Protein AF-A0AAU0N4Z1-F1 (afdb_monomer_lite)

Structure (mmCIF, N/CA/C/O backbone):
data_AF-A0AAU0N4Z1-F1
#
_entry.id   AF-A0AAU0N4Z1-F1
#
loop_
_atom_site.group_PDB
_atom_site.id
_atom_site.type_symbol
_atom_site.label_atom_id
_atom_site.label_alt_id
_atom_site.label_comp_id
_atom_site.label_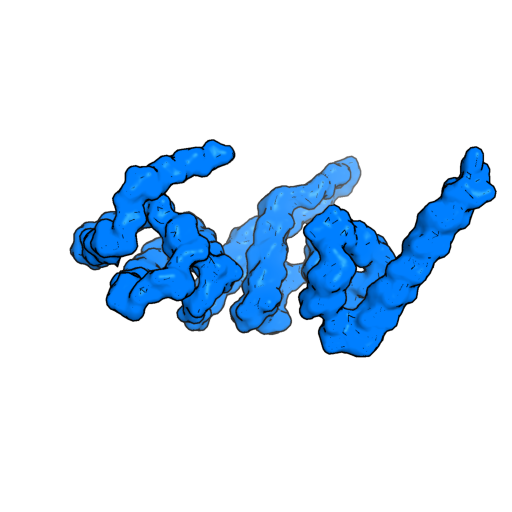asym_id
_atom_site.label_entity_id
_atom_site.label_seq_id
_atom_site.pdbx_PDB_ins_code
_atom_site.Cartn_x
_atom_site.Cartn_y
_atom_site.Cartn_z
_atom_site.occupancy
_atom_site.B_iso_or_equiv
_atom_site.auth_seq_id
_atom_site.auth_comp_id
_atom_site.auth_asym_id
_atom_site.auth_atom_id
_atom_site.pdbx_PDB_model_num
ATOM 1 N N . MET A 1 1 ? 14.366 2.608 18.201 1.00 28.17 1 MET A N 1
ATOM 2 C CA . MET A 1 1 ? 14.218 1.296 18.859 1.00 28.17 1 MET A CA 1
ATOM 3 C C . MET A 1 1 ? 13.232 1.489 19.996 1.00 28.17 1 MET A C 1
ATOM 5 O O . MET A 1 1 ? 13.629 1.946 21.057 1.00 28.17 1 MET A O 1
ATOM 9 N N . ILE A 1 2 ? 11.942 1.288 19.725 1.00 27.45 2 ILE A N 1
ATOM 10 C CA . ILE A 1 2 ? 10.909 1.305 20.763 1.00 27.45 2 ILE A CA 1
ATOM 11 C C . ILE A 1 2 ? 10.880 -0.118 21.312 1.00 27.45 2 ILE A C 1
ATOM 13 O O . ILE A 1 2 ? 10.539 -1.057 20.598 1.00 27.45 2 ILE A O 1
ATOM 17 N N . VAL A 1 3 ? 11.348 -0.286 22.545 1.00 28.75 3 VAL A N 1
ATOM 18 C CA . VAL A 1 3 ? 11.178 -1.531 23.291 1.00 28.75 3 VAL A CA 1
ATOM 19 C C . VAL A 1 3 ? 9.726 -1.535 23.745 1.00 28.75 3 VAL A C 1
ATOM 21 O O . VAL A 1 3 ? 9.369 -0.860 24.705 1.00 28.75 3 VAL A O 1
ATOM 24 N N . LEU A 1 4 ? 8.864 -2.219 22.998 1.00 40.97 4 LEU A N 1
ATOM 25 C CA . LEU A 1 4 ? 7.503 -2.473 23.445 1.00 40.97 4 LEU A CA 1
ATOM 26 C C . LEU A 1 4 ? 7.565 -3.603 24.478 1.00 40.97 4 LEU A C 1
ATOM 28 O O . LEU A 1 4 ? 7.688 -4.776 24.125 1.00 40.97 4 LEU A O 1
ATOM 32 N N . GLU A 1 5 ? 7.519 -3.254 25.763 1.00 39.38 5 GLU A N 1
ATOM 33 C CA . GLU A 1 5 ? 7.342 -4.223 26.847 1.00 39.38 5 GLU A CA 1
ATOM 34 C C . GLU A 1 5 ? 5.903 -4.771 26.823 1.00 39.38 5 GLU A C 1
ATOM 36 O O . GLU A 1 5 ? 5.052 -4.414 27.631 1.00 39.38 5 GLU A O 1
ATOM 41 N N . PHE A 1 6 ? 5.610 -5.680 25.890 1.00 50.31 6 PHE A N 1
ATOM 42 C CA . PHE A 1 6 ? 4.337 -6.413 25.830 1.00 50.31 6 PHE A CA 1
ATOM 43 C C . PHE A 1 6 ? 4.283 -7.613 26.783 1.00 50.31 6 PHE A C 1
ATOM 45 O O . PHE A 1 6 ? 3.589 -8.601 26.530 1.00 50.31 6 PHE A O 1
ATOM 52 N N . ASN A 1 7 ? 4.993 -7.543 27.906 1.00 42.34 7 ASN A N 1
ATOM 53 C CA . ASN A 1 7 ? 4.971 -8.586 28.920 1.00 42.34 7 ASN A CA 1
ATOM 54 C C . ASN A 1 7 ? 3.614 -8.536 29.651 1.00 42.34 7 ASN A C 1
ATOM 56 O O . ASN A 1 7 ? 3.490 -7.868 30.672 1.00 42.34 7 ASN A O 1
ATOM 60 N N . ASN A 1 8 ? 2.605 -9.242 29.108 1.00 50.72 8 ASN A N 1
ATOM 61 C CA . ASN A 1 8 ? 1.241 -9.511 29.631 1.00 50.72 8 ASN A CA 1
ATOM 62 C C . ASN A 1 8 ? 0.042 -8.852 28.919 1.00 50.72 8 ASN A C 1
ATOM 64 O O . ASN A 1 8 ? -1.048 -8.762 29.507 1.00 50.72 8 ASN A O 1
ATOM 68 N N . LEU A 1 9 ? 0.170 -8.435 27.658 1.00 57.75 9 LEU A N 1
ATOM 69 C CA . LEU A 1 9 ? -0.974 -7.896 26.920 1.00 57.75 9 LEU A CA 1
ATOM 70 C C . LEU A 1 9 ? -1.873 -9.037 26.393 1.00 57.75 9 LEU A C 1
ATOM 72 O O . LEU A 1 9 ? -1.632 -9.621 25.341 1.00 57.75 9 LEU A O 1
ATOM 76 N N . LYS A 1 10 ? -2.904 -9.407 27.165 1.00 67.94 10 LYS A N 1
ATOM 77 C CA . LYS A 1 10 ? -3.917 -10.393 26.742 1.00 67.94 10 LYS A CA 1
ATOM 78 C C . LYS A 1 10 ? -4.850 -9.775 25.695 1.00 67.94 10 LYS A C 1
ATOM 80 O O . LYS A 1 10 ? -5.279 -8.637 25.869 1.00 67.94 10 LYS A O 1
ATOM 85 N N . ILE A 1 11 ? -5.231 -10.541 24.670 1.00 67.25 11 ILE A N 1
ATOM 86 C CA . ILE A 1 11 ? -6.175 -10.109 23.616 1.00 67.25 11 ILE A CA 1
ATOM 87 C C . ILE A 1 11 ? -7.486 -9.569 24.215 1.00 67.25 11 ILE A C 1
ATOM 89 O O . ILE A 1 11 ? -8.009 -8.563 23.744 1.00 67.25 11 ILE A O 1
ATOM 93 N N . ASP A 1 12 ? -7.969 -10.164 25.308 1.00 70.12 12 ASP A N 1
ATOM 94 C CA . ASP A 1 12 ? -9.179 -9.695 25.995 1.00 70.12 12 ASP A CA 1
ATOM 95 C C . ASP A 1 12 ? -9.019 -8.291 26.598 1.00 70.12 12 ASP A C 1
ATOM 97 O O . ASP A 1 12 ? -9.977 -7.522 26.632 1.00 70.12 12 ASP A O 1
ATOM 101 N N . LYS A 1 13 ? -7.805 -7.921 27.033 1.00 81.06 13 LYS A N 1
ATOM 102 C CA . LYS A 1 13 ? -7.520 -6.559 27.504 1.00 81.06 13 LYS A CA 1
ATOM 103 C C . LYS A 1 13 ? -7.547 -5.563 26.344 1.00 81.06 13 LYS A C 1
ATOM 105 O O . LYS A 1 13 ? -8.178 -4.526 26.481 1.00 81.06 13 LYS A O 1
ATOM 110 N N . LEU A 1 14 ? -6.949 -5.898 25.194 1.00 83.94 14 LEU A N 1
ATOM 111 C CA . LEU A 1 14 ? -7.021 -5.068 23.975 1.00 83.94 14 LEU A CA 1
ATOM 112 C C . LEU A 1 14 ? -8.462 -4.818 23.542 1.00 83.94 14 LEU A C 1
ATOM 114 O O . LEU A 1 14 ? -8.828 -3.694 23.221 1.00 83.94 14 LEU A O 1
ATOM 118 N N . TYR A 1 15 ? -9.281 -5.869 23.559 1.00 85.69 15 TYR A N 1
ATOM 119 C CA . TYR A 1 15 ? -10.691 -5.760 23.219 1.00 85.69 15 TYR A CA 1
ATOM 120 C C . TYR A 1 15 ? -11.419 -4.744 24.115 1.00 85.69 15 TYR A C 1
ATOM 122 O O . TYR A 1 15 ? -12.158 -3.901 23.608 1.00 85.69 15 TYR A O 1
ATOM 130 N N . MET A 1 16 ? -11.185 -4.791 25.431 1.00 85.75 16 MET A N 1
ATOM 131 C CA . MET A 1 16 ? -11.787 -3.846 26.378 1.00 85.75 16 MET A CA 1
ATOM 132 C C . MET A 1 16 ? -11.279 -2.413 26.188 1.00 85.75 16 MET A C 1
ATOM 134 O O . MET A 1 16 ? -12.088 -1.489 26.223 1.00 85.75 16 MET A O 1
ATOM 138 N N . GLU A 1 17 ? -9.984 -2.223 25.920 1.00 89.00 17 GLU A N 1
ATOM 139 C CA . GLU A 1 17 ? -9.428 -0.900 25.599 1.00 89.00 17 GLU A CA 1
ATOM 140 C C . GLU A 1 17 ? -10.075 -0.318 24.334 1.00 89.00 17 GLU A C 1
ATOM 142 O O . GLU A 1 17 ? -10.516 0.828 24.330 1.00 89.00 17 GLU A O 1
ATOM 147 N N . PHE A 1 18 ? -10.237 -1.119 23.276 1.00 90.56 18 PHE A N 1
ATOM 148 C CA . PHE A 1 18 ? -10.894 -0.660 22.048 1.00 90.56 18 PHE A CA 1
ATOM 149 C C . PHE A 1 18 ? -12.364 -0.294 22.264 1.00 90.56 18 PHE A C 1
ATOM 151 O O . PHE A 1 18 ? -12.845 0.660 21.652 1.00 90.56 18 PHE A O 1
ATOM 158 N N . ILE A 1 19 ? -13.080 -1.005 23.144 1.00 88.44 19 ILE A N 1
ATOM 159 C CA . ILE A 1 19 ? -14.430 -0.590 23.550 1.00 88.44 19 ILE A CA 1
ATOM 160 C C . ILE A 1 19 ? -14.381 0.771 24.245 1.00 88.44 19 ILE A C 1
ATOM 162 O O . ILE A 1 19 ? -15.197 1.625 23.901 1.00 88.44 19 ILE A O 1
ATOM 166 N N . ARG A 1 20 ? -13.447 0.977 25.187 1.00 89.19 20 ARG A N 1
ATOM 167 C CA . ARG A 1 20 ? -13.314 2.247 25.919 1.00 89.19 20 ARG A CA 1
ATOM 168 C C . ARG A 1 20 ? -13.110 3.412 24.955 1.00 89.19 20 ARG A C 1
ATOM 170 O O . ARG A 1 20 ? -13.931 4.323 24.941 1.00 89.19 20 ARG A O 1
ATOM 177 N N . PHE A 1 21 ? -12.118 3.320 24.065 1.00 88.00 21 PHE A N 1
ATOM 178 C CA . PHE A 1 21 ? -11.854 4.362 23.061 1.00 88.00 21 PHE A CA 1
ATOM 179 C C . PHE A 1 21 ? -13.073 4.649 22.182 1.00 88.00 21 PHE A C 1
ATOM 181 O O . PHE A 1 21 ? -13.333 5.788 21.794 1.00 88.00 21 PHE A O 1
ATOM 188 N N . ASN A 1 22 ? -13.846 3.612 21.858 1.00 84.25 22 ASN A N 1
ATOM 189 C CA . ASN A 1 22 ? -15.029 3.770 21.031 1.00 84.25 22 ASN A CA 1
ATOM 190 C C . ASN A 1 22 ? -16.195 4.422 21.792 1.00 84.25 22 ASN A C 1
ATOM 192 O O . ASN A 1 22 ? -17.002 5.103 21.164 1.00 84.25 22 ASN A O 1
ATOM 196 N N . ALA A 1 23 ? -16.292 4.240 23.109 1.00 82.88 23 ALA A N 1
ATOM 197 C CA . ALA A 1 23 ? -17.354 4.805 23.939 1.00 82.88 23 ALA A CA 1
ATOM 198 C C . ALA A 1 23 ? -17.069 6.249 24.381 1.00 82.88 23 ALA A C 1
ATOM 200 O O . ALA A 1 23 ? -17.979 7.072 24.360 1.00 82.88 23 ALA A O 1
ATOM 201 N N . GLU A 1 24 ? -15.826 6.552 24.756 1.00 78.06 24 GLU A N 1
ATOM 202 C CA . GLU A 1 24 ? -15.448 7.818 25.407 1.00 78.06 24 GLU A CA 1
ATOM 203 C C . GLU A 1 24 ? -14.944 8.889 24.422 1.00 78.06 24 GLU A C 1
ATOM 205 O O . GLU A 1 24 ? -14.661 10.010 24.820 1.00 78.06 24 GLU A O 1
ATOM 210 N N . GLU A 1 25 ? -14.853 8.564 23.126 1.00 70.56 25 GLU A N 1
ATOM 211 C CA . GLU A 1 25 ? -14.303 9.442 22.072 1.00 70.56 25 GLU A CA 1
ATOM 212 C C . GLU A 1 25 ? -12.829 9.850 22.284 1.00 70.56 25 GLU A C 1
ATOM 214 O O . GLU A 1 25 ? -12.315 10.740 21.607 1.00 70.56 25 GLU A O 1
ATOM 219 N N . GLU A 1 26 ? -12.105 9.127 23.142 1.00 77.44 26 GLU A N 1
ATOM 220 C CA . GLU A 1 26 ? -10.677 9.308 23.440 1.00 77.44 26 GLU A CA 1
ATOM 221 C C . GLU A 1 26 ? -9.767 8.755 22.323 1.00 77.44 26 GLU A C 1
ATOM 223 O O . GLU A 1 26 ? -8.968 7.834 22.507 1.00 77.44 26 GLU A O 1
ATOM 228 N N . LEU A 1 27 ? -9.888 9.300 21.111 1.00 82.12 27 LEU A N 1
ATOM 229 C CA . LEU A 1 27 ? -9.103 8.850 19.953 1.00 82.12 27 LEU A CA 1
ATOM 230 C C . LEU A 1 27 ? -7.602 9.171 20.056 1.00 82.12 27 LEU A C 1
ATOM 232 O O . LEU A 1 27 ? -6.800 8.576 19.333 1.00 82.12 27 LEU A O 1
ATOM 236 N N . ASP A 1 28 ? -7.206 10.109 20.916 1.00 83.19 28 ASP A N 1
ATOM 237 C CA . ASP A 1 28 ? -5.794 10.448 21.120 1.00 83.19 28 ASP A CA 1
ATOM 238 C C . ASP A 1 28 ? -5.045 9.314 21.826 1.00 83.19 28 ASP A C 1
ATOM 240 O O . ASP A 1 28 ? -3.965 8.916 21.373 1.00 83.19 28 ASP A O 1
ATOM 244 N N . ASP A 1 29 ? -5.671 8.693 22.824 1.00 84.25 29 ASP A N 1
ATOM 245 C CA . ASP A 1 29 ? -5.105 7.580 23.590 1.00 84.25 29 ASP A CA 1
ATOM 246 C C . ASP A 1 29 ? -4.984 6.290 22.771 1.00 84.25 29 ASP A C 1
ATOM 248 O O . ASP A 1 29 ? -4.131 5.441 23.055 1.00 84.25 29 ASP A O 1
ATOM 252 N N . PHE A 1 30 ? -5.769 6.158 21.697 1.00 86.69 30 PHE A N 1
ATOM 253 C CA . PHE A 1 30 ? -5.641 5.061 20.736 1.00 86.69 30 PHE A CA 1
ATOM 254 C C . PHE A 1 30 ? -4.302 5.093 19.976 1.00 86.69 30 PHE A C 1
ATOM 256 O O . PHE A 1 30 ? -3.855 4.061 19.469 1.00 86.69 30 PHE A O 1
ATOM 263 N N . THR A 1 31 ? -3.619 6.243 19.910 1.00 82.81 31 THR A N 1
ATOM 264 C CA . THR A 1 31 ? -2.378 6.413 19.131 1.00 82.81 31 THR A CA 1
ATOM 265 C C . THR A 1 31 ? -1.309 5.379 19.487 1.00 82.81 31 THR A C 1
ATOM 267 O O . THR A 1 31 ? -0.657 4.846 18.589 1.00 82.81 31 THR A O 1
ATOM 270 N N . GLN A 1 32 ? -1.179 5.018 20.767 1.00 85.31 32 GLN A N 1
ATOM 271 C CA . GLN A 1 32 ? -0.206 4.018 21.234 1.00 85.31 32 GLN A CA 1
ATOM 272 C C . GLN A 1 32 ? -0.510 2.582 20.762 1.00 85.31 32 GLN A C 1
ATOM 274 O O . GLN A 1 32 ? 0.367 1.722 20.786 1.00 85.31 32 GLN A O 1
ATOM 279 N N . TYR A 1 33 ? -1.737 2.313 20.304 1.00 89.38 33 TYR A N 1
ATOM 280 C CA . TYR A 1 33 ? -2.174 0.998 19.830 1.00 89.38 33 TYR A CA 1
ATOM 281 C C . TYR A 1 33 ? -2.127 0.859 18.306 1.00 89.38 33 TYR A C 1
ATOM 283 O O . TYR A 1 33 ? -2.282 -0.254 17.803 1.00 89.38 33 TYR A O 1
ATOM 291 N N . LYS A 1 34 ? -1.884 1.949 17.562 1.00 89.81 34 LYS A N 1
ATOM 292 C CA . LYS A 1 34 ? -1.906 1.965 16.089 1.00 89.81 34 LYS A CA 1
ATOM 293 C C . LYS A 1 34 ? -1.022 0.871 15.476 1.00 89.81 34 LYS A C 1
ATOM 295 O O . LYS A 1 34 ? -1.494 0.136 14.611 1.00 89.81 34 LYS A O 1
ATOM 300 N N . GLU A 1 35 ? 0.213 0.713 15.959 1.00 90.19 35 GLU A N 1
ATOM 301 C CA . GLU A 1 35 ? 1.144 -0.315 15.460 1.00 90.19 35 GLU A CA 1
ATOM 302 C C . GLU A 1 35 ? 0.662 -1.738 15.722 1.00 90.19 35 GLU A C 1
ATOM 304 O O . GLU A 1 35 ? 0.666 -2.577 14.823 1.00 90.19 35 GLU A O 1
ATOM 309 N N . ILE A 1 36 ? 0.174 -1.998 16.936 1.00 90.81 36 ILE A N 1
ATOM 310 C CA . ILE A 1 36 ? -0.385 -3.303 17.300 1.00 90.81 36 ILE A CA 1
ATOM 311 C C . ILE A 1 36 ? -1.555 -3.631 16.377 1.00 90.81 36 ILE A C 1
ATOM 313 O O . ILE A 1 36 ? -1.680 -4.759 15.904 1.00 90.81 36 ILE A O 1
ATOM 317 N N . VAL A 1 37 ? -2.402 -2.638 16.108 1.00 92.62 37 VAL A N 1
ATOM 318 C CA . VAL A 1 37 ? -3.590 -2.834 15.290 1.00 92.62 37 VAL A CA 1
ATOM 319 C C . VAL A 1 37 ? -3.218 -3.272 13.885 1.00 92.62 37 VAL A C 1
ATOM 321 O O . VAL A 1 37 ? -3.725 -4.303 13.460 1.00 92.62 37 VAL A O 1
ATOM 324 N N . TYR A 1 38 ? -2.333 -2.567 13.174 1.00 92.12 38 TYR A N 1
ATOM 325 C CA . TYR A 1 38 ? -2.028 -2.955 11.793 1.00 92.12 38 TYR A CA 1
ATOM 326 C C . TYR A 1 38 ? -1.099 -4.175 11.683 1.00 92.12 38 TYR A C 1
ATOM 328 O O . TYR A 1 38 ? -1.204 -4.906 10.702 1.00 92.12 38 TYR A O 1
ATOM 336 N N . LEU A 1 39 ? -0.226 -4.439 12.666 1.00 90.44 39 LEU A N 1
ATOM 337 C CA . LEU A 1 39 ? 0.673 -5.605 12.639 1.00 90.44 39 LEU A CA 1
ATOM 338 C C . LEU A 1 39 ? -0.029 -6.917 13.012 1.00 90.44 39 LEU A C 1
ATOM 340 O O . LEU A 1 39 ? 0.358 -7.975 12.519 1.00 90.44 39 LEU A O 1
ATOM 344 N N . PHE A 1 40 ? -1.050 -6.861 13.873 1.00 91.12 40 PHE A N 1
ATOM 345 C CA . PHE A 1 40 ? -1.733 -8.047 14.404 1.00 91.12 40 PHE A CA 1
ATOM 346 C C . PHE A 1 40 ? -3.208 -8.145 14.001 1.00 91.12 40 PHE A C 1
ATOM 348 O O . PHE A 1 40 ? -3.906 -9.032 14.492 1.00 91.12 40 PHE A O 1
ATOM 355 N N . TYR A 1 41 ? -3.689 -7.287 13.093 1.00 92.19 41 TYR A N 1
ATOM 356 C CA . TYR A 1 41 ? -5.098 -7.244 12.684 1.00 92.19 41 TYR A CA 1
ATOM 357 C C . TYR A 1 41 ? -5.663 -8.624 12.311 1.00 92.19 41 TYR A C 1
ATOM 359 O O . TYR A 1 41 ? -6.751 -8.997 12.754 1.00 92.19 41 TYR A O 1
ATOM 367 N N . SER A 1 42 ? -4.897 -9.409 11.548 1.00 90.69 42 SER A N 1
ATOM 368 C CA . SER A 1 42 ? -5.293 -10.740 11.076 1.00 90.69 42 SER A CA 1
ATOM 369 C C . SER A 1 42 ? -5.516 -11.745 12.211 1.00 90.69 42 SER A C 1
ATOM 371 O O . SER A 1 42 ? -6.295 -12.683 12.053 1.00 90.69 42 SER A O 1
ATOM 373 N N . MET A 1 43 ? -4.884 -11.531 13.371 1.00 90.50 43 MET A N 1
ATOM 374 C CA . MET A 1 43 ? -4.999 -12.383 14.558 1.00 90.50 43 MET A CA 1
ATOM 375 C C . MET A 1 43 ? -6.185 -12.013 15.456 1.00 90.50 43 MET A C 1
ATOM 377 O O . MET A 1 43 ? -6.513 -12.756 16.383 1.00 90.50 43 MET A O 1
ATOM 381 N N . PHE A 1 44 ? -6.832 -10.870 15.225 1.00 90.31 44 PHE A N 1
ATOM 382 C CA . PHE A 1 44 ? -7.993 -10.474 16.010 1.00 90.31 44 PHE A CA 1
ATOM 383 C C . PHE A 1 44 ? -9.228 -11.297 15.643 1.00 90.31 44 PHE A C 1
ATOM 385 O O . PHE A 1 44 ? -9.490 -11.589 14.478 1.00 90.31 44 PHE A O 1
ATOM 392 N N . ASN A 1 45 ? -10.025 -11.636 16.657 1.00 90.75 45 ASN A N 1
ATOM 393 C CA . ASN A 1 45 ? -11.327 -12.255 16.442 1.00 90.75 45 ASN A CA 1
ATOM 394 C C . ASN A 1 45 ? -12.335 -11.243 15.857 1.00 90.75 45 ASN A C 1
ATOM 396 O O . ASN A 1 45 ? -12.142 -10.027 15.931 1.00 90.75 45 ASN A O 1
ATOM 400 N N . GLU A 1 46 ? -13.445 -11.752 15.322 1.00 91.75 46 GLU A N 1
ATOM 401 C CA . GLU A 1 46 ? -14.481 -10.939 14.665 1.00 91.75 46 GLU A CA 1
ATOM 402 C C . GLU A 1 46 ? -15.072 -9.849 15.565 1.00 91.75 46 GLU A C 1
ATOM 404 O O . GLU A 1 46 ? -15.383 -8.751 15.106 1.00 91.75 46 GLU A O 1
ATOM 409 N N . LYS A 1 47 ? -15.175 -10.112 16.871 1.00 91.62 47 LYS A N 1
ATOM 410 C CA . LYS A 1 47 ? -15.688 -9.136 17.836 1.00 91.62 47 LYS A CA 1
ATOM 411 C C . LYS A 1 47 ? -14.752 -7.929 17.939 1.00 91.62 47 LYS A C 1
ATOM 413 O O . LYS A 1 47 ? -15.200 -6.789 17.837 1.00 91.62 47 LYS A O 1
ATOM 418 N N . THR A 1 48 ? -13.451 -8.178 18.084 1.00 91.88 48 THR A N 1
ATOM 419 C CA . THR A 1 48 ? -12.413 -7.141 18.119 1.00 91.88 48 THR A CA 1
ATOM 420 C C . THR A 1 48 ? -12.325 -6.401 16.787 1.00 91.88 48 THR A C 1
ATOM 422 O O . THR A 1 48 ? -12.292 -5.171 16.783 1.00 91.88 48 THR A O 1
ATOM 425 N N . LYS A 1 49 ? -12.367 -7.115 15.654 1.00 93.94 49 LYS A N 1
ATOM 426 C CA . LYS A 1 49 ? -12.399 -6.499 14.317 1.00 93.94 49 LYS A CA 1
ATOM 427 C C . LYS A 1 49 ? -13.622 -5.595 14.127 1.00 93.94 49 LYS A C 1
ATOM 429 O O . LYS A 1 49 ? -13.491 -4.513 13.556 1.00 93.94 49 LYS A O 1
ATOM 434 N N . GLY A 1 50 ? -14.783 -5.990 14.653 1.00 93.50 50 GLY A N 1
ATOM 435 C CA . GLY A 1 50 ? -16.009 -5.190 14.630 1.00 93.50 50 GLY A CA 1
ATOM 436 C C . GLY A 1 50 ? -15.873 -3.859 15.371 1.00 93.50 50 GLY A C 1
ATOM 437 O O . GLY A 1 50 ? -16.232 -2.817 14.824 1.00 93.50 50 GLY A O 1
ATOM 438 N N . VAL A 1 51 ? -15.295 -3.870 16.577 1.00 93.00 51 VAL A N 1
ATOM 439 C CA . VAL A 1 51 ? -15.020 -2.636 17.340 1.00 93.00 51 VAL A CA 1
ATOM 440 C C . VAL A 1 51 ? -13.976 -1.774 16.628 1.00 93.00 51 VAL A C 1
ATOM 442 O O . VAL A 1 51 ? -14.172 -0.570 16.475 1.00 93.00 51 VAL A O 1
ATOM 445 N N . LEU A 1 52 ? -12.908 -2.382 16.107 1.00 93.38 52 LEU A N 1
ATOM 446 C CA . LEU A 1 52 ? -11.890 -1.666 15.336 1.00 93.38 52 LEU A CA 1
ATOM 447 C C . LEU A 1 52 ? -12.465 -0.990 14.090 1.00 93.38 52 LEU A C 1
ATOM 449 O O . LEU A 1 52 ? -12.065 0.123 13.774 1.00 93.38 52 LEU A O 1
ATOM 453 N N . LYS A 1 53 ? -13.432 -1.606 13.400 1.00 93.94 53 LYS A N 1
ATOM 454 C CA . LYS A 1 53 ? -14.100 -0.976 12.251 1.00 93.94 53 LYS A CA 1
ATOM 455 C C . LYS A 1 53 ? -14.843 0.306 12.649 1.00 93.94 53 LYS A C 1
ATOM 457 O O . LYS A 1 53 ? -14.827 1.280 11.894 1.00 93.94 53 LYS A O 1
ATOM 462 N N . GLN A 1 54 ? -15.457 0.329 13.832 1.00 92.88 54 GLN A N 1
ATOM 463 C CA . GLN A 1 54 ? -16.107 1.530 14.369 1.00 92.88 54 GLN A CA 1
ATOM 464 C C . GLN A 1 54 ? -15.071 2.609 14.711 1.00 92.88 54 GLN A C 1
ATOM 466 O O . GLN A 1 54 ? -15.228 3.753 14.289 1.00 92.88 54 GLN A O 1
ATOM 471 N N . LEU A 1 55 ? -13.965 2.233 15.363 1.00 92.50 55 LEU A N 1
ATOM 472 C CA . LEU A 1 55 ? -12.854 3.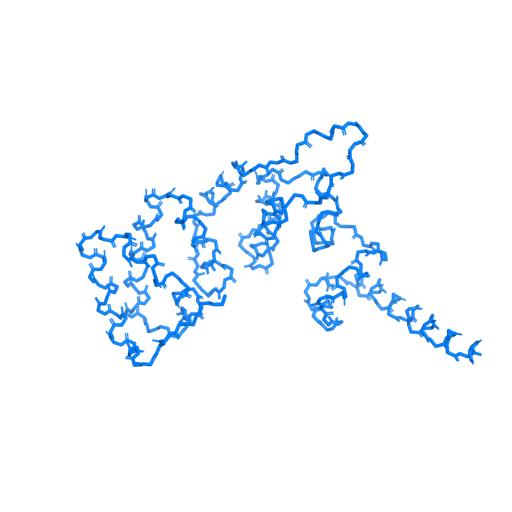149 15.645 1.00 92.50 55 LEU A CA 1
ATOM 473 C C . LEU A 1 55 ? -12.244 3.739 14.371 1.00 92.50 55 LEU A C 1
ATOM 475 O O . LEU A 1 55 ? -12.069 4.949 14.286 1.00 92.50 55 LEU A O 1
ATOM 479 N N . VAL A 1 56 ? -11.982 2.911 13.357 1.00 93.25 56 VAL A N 1
ATOM 480 C CA . VAL A 1 56 ? -11.479 3.360 12.049 1.00 93.25 56 VAL A CA 1
ATOM 481 C C . VAL A 1 56 ? -12.426 4.380 11.417 1.00 93.25 56 VAL A C 1
ATOM 483 O O . VAL A 1 56 ? -11.959 5.378 10.881 1.00 93.25 56 VAL A O 1
ATOM 486 N N . THR A 1 57 ? -13.742 4.188 11.544 1.00 92.50 57 THR A N 1
ATOM 487 C CA . THR A 1 57 ? -14.737 5.153 11.042 1.00 92.50 57 THR A CA 1
ATOM 488 C C . THR A 1 57 ? -14.616 6.507 11.749 1.00 92.50 57 THR A C 1
ATOM 490 O O . THR A 1 57 ? -14.678 7.546 11.097 1.00 92.50 57 THR A O 1
ATOM 493 N N . LYS A 1 58 ? -14.401 6.519 13.070 1.00 91.94 58 LYS A N 1
ATOM 494 C CA . LYS A 1 58 ? -14.193 7.762 13.834 1.00 91.94 58 LYS A CA 1
ATOM 495 C C . LYS A 1 58 ? -12.865 8.445 13.482 1.00 91.94 58 LYS A C 1
ATOM 497 O O . LYS A 1 58 ? -12.818 9.657 13.299 1.00 91.94 58 LYS A O 1
ATOM 502 N N . ILE A 1 59 ? -11.795 7.661 13.344 1.00 92.06 59 ILE A N 1
ATOM 503 C CA . ILE A 1 59 ? -10.460 8.123 12.929 1.00 92.06 59 ILE A CA 1
ATOM 504 C C . ILE A 1 59 ? -10.518 8.775 11.546 1.00 92.06 59 ILE A C 1
ATOM 506 O O . ILE A 1 59 ? -9.954 9.845 11.336 1.00 92.06 59 ILE A O 1
ATOM 510 N N . GLU A 1 60 ? -11.238 8.154 10.616 1.00 91.38 60 GLU A N 1
ATOM 511 C CA . GLU A 1 60 ? -11.466 8.690 9.279 1.00 9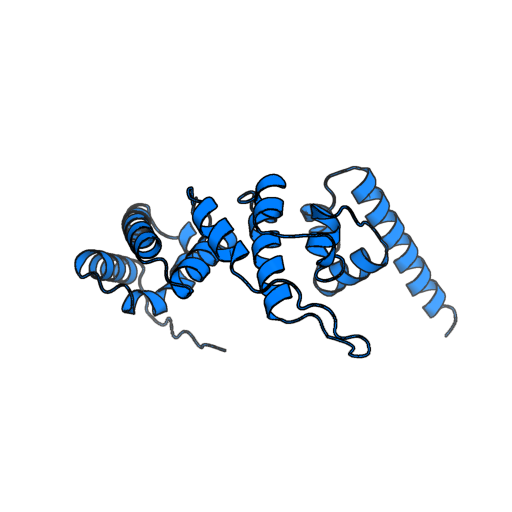1.38 60 GLU A CA 1
ATOM 512 C C . GLU A 1 60 ? -12.177 10.051 9.324 1.00 91.38 60 GLU A C 1
ATOM 514 O O . GLU A 1 60 ? -11.738 10.990 8.666 1.00 91.38 60 GLU A O 1
ATOM 519 N N . GLN A 1 61 ? -13.238 10.178 10.130 1.00 91.19 61 GLN A N 1
ATOM 520 C CA . GLN A 1 61 ? -13.977 11.435 10.296 1.00 91.19 61 GLN A CA 1
ATOM 521 C C . GLN A 1 61 ? -13.115 12.549 10.899 1.00 91.19 61 GLN A C 1
ATOM 523 O O . GLN A 1 61 ? -13.270 13.710 10.524 1.00 91.19 61 GLN A O 1
ATOM 528 N N . ARG A 1 62 ? -12.208 12.202 11.820 1.00 91.50 62 ARG A N 1
ATOM 529 C CA . ARG A 1 62 ? -11.263 13.152 12.417 1.00 91.50 62 ARG A CA 1
ATOM 530 C C . ARG A 1 62 ? -10.217 13.629 11.406 1.00 91.50 62 ARG A C 1
ATOM 532 O O . ARG A 1 62 ? -9.879 14.810 11.398 1.00 91.50 62 ARG A O 1
ATOM 539 N N . GLY A 1 63 ? -9.717 12.728 10.560 1.00 89.81 63 GLY A N 1
ATOM 540 C CA . GLY A 1 63 ? -8.957 13.072 9.356 1.00 89.81 63 GLY A CA 1
ATOM 541 C C . GLY A 1 63 ? -7.643 13.828 9.586 1.00 89.81 63 GLY A C 1
ATOM 542 O O . GLY A 1 63 ? -7.201 14.556 8.697 1.00 89.81 63 GLY A O 1
ATOM 543 N N . THR A 1 64 ? -7.004 13.695 10.754 1.00 91.62 64 THR A N 1
ATOM 544 C CA . THR A 1 64 ? -5.693 14.328 10.990 1.00 91.62 64 THR A CA 1
ATOM 545 C C . THR A 1 64 ? -4.598 13.663 10.149 1.00 91.62 64 THR A C 1
ATOM 547 O O . THR A 1 64 ? -4.748 12.533 9.687 1.00 91.62 64 THR A O 1
ATOM 550 N N . GLU A 1 65 ? -3.442 14.316 9.998 1.00 89.75 65 GLU A N 1
ATOM 551 C CA . GLU A 1 65 ? -2.284 13.715 9.315 1.00 89.75 65 GLU A CA 1
ATOM 552 C C . GLU A 1 65 ? -1.896 12.355 9.932 1.00 89.75 65 GLU A C 1
ATOM 554 O O . GLU A 1 65 ? -1.725 11.372 9.218 1.00 89.75 65 GLU A O 1
ATOM 559 N N . SER A 1 66 ? -1.858 12.268 11.267 1.00 89.62 66 SER A N 1
ATOM 560 C CA . SER A 1 66 ? -1.576 11.025 12.006 1.00 89.62 66 SER A CA 1
ATOM 561 C C . SER A 1 66 ? -2.628 9.934 11.773 1.00 89.62 66 SER A C 1
ATOM 563 O O . SER A 1 66 ? -2.322 8.738 11.822 1.00 89.62 66 SER A O 1
ATOM 565 N N . ASP A 1 67 ? -3.883 10.315 11.547 1.00 92.88 67 ASP A N 1
ATOM 566 C CA . ASP A 1 67 ? -4.962 9.375 11.242 1.00 92.88 67 ASP A CA 1
ATOM 567 C C . ASP A 1 67 ? -4.807 8.803 9.839 1.00 92.88 67 ASP A C 1
ATOM 569 O O . ASP A 1 67 ? -4.867 7.590 9.659 1.00 92.88 67 ASP A O 1
ATOM 573 N N . LEU A 1 68 ? -4.516 9.655 8.860 1.00 93.81 68 LEU A N 1
ATOM 574 C CA . LEU A 1 68 ? -4.330 9.250 7.469 1.00 93.81 68 LEU A CA 1
ATOM 575 C C . LEU A 1 68 ? -3.086 8.362 7.300 1.00 93.81 68 LEU A C 1
ATOM 577 O O . LEU A 1 68 ? -3.156 7.349 6.604 1.00 93.81 68 LEU A O 1
ATOM 581 N N . GLU A 1 69 ? -1.986 8.660 8.001 1.00 92.25 69 GLU A N 1
ATOM 582 C CA . GLU A 1 69 ? -0.805 7.779 8.055 1.00 92.25 69 GLU A CA 1
ATOM 583 C C . GLU A 1 69 ? -1.123 6.406 8.667 1.00 92.25 69 GLU A C 1
ATOM 585 O O . GLU A 1 69 ? -0.652 5.366 8.193 1.00 92.25 69 GLU A O 1
ATOM 590 N N . PHE A 1 70 ? -1.964 6.373 9.704 1.00 94.56 70 PHE A N 1
ATOM 591 C CA . PHE A 1 70 ? -2.425 5.116 10.284 1.00 94.56 70 PHE A CA 1
ATOM 592 C C . PHE A 1 70 ? -3.289 4.317 9.309 1.00 94.56 70 PHE A C 1
ATOM 594 O O . PHE A 1 70 ? -3.075 3.114 9.176 1.00 94.56 70 PHE A O 1
ATOM 601 N N . LEU A 1 71 ? -4.225 4.960 8.605 1.00 95.88 71 LEU A N 1
ATOM 602 C CA . LEU A 1 71 ? -5.064 4.287 7.610 1.00 95.88 71 LEU A CA 1
ATOM 603 C C . LEU A 1 71 ? -4.215 3.690 6.480 1.00 95.88 71 LEU A C 1
ATOM 605 O O . LEU A 1 71 ? -4.421 2.533 6.120 1.00 95.88 71 LEU A O 1
ATOM 609 N N . ILE A 1 72 ? -3.207 4.419 5.988 1.00 95.38 72 ILE A N 1
ATOM 610 C CA . ILE A 1 72 ? -2.240 3.892 5.012 1.00 95.38 72 ILE A CA 1
ATOM 611 C C . ILE A 1 72 ? -1.504 2.672 5.579 1.00 95.38 72 ILE A C 1
ATOM 613 O O . ILE A 1 72 ? -1.419 1.640 4.913 1.00 95.38 72 ILE A O 1
ATOM 617 N N . SER A 1 73 ? -1.005 2.759 6.814 1.00 95.06 73 SER A N 1
ATOM 618 C CA . SER A 1 73 ? -0.296 1.650 7.466 1.00 95.06 73 SER A CA 1
ATOM 619 C C . SER A 1 73 ? -1.196 0.423 7.629 1.00 95.06 73 SER A C 1
ATOM 621 O O . SER A 1 73 ? -0.774 -0.698 7.348 1.00 95.06 73 SER A O 1
ATOM 623 N N . LEU A 1 74 ? -2.458 0.633 8.007 1.00 95.31 74 LEU A N 1
ATOM 624 C CA . LEU A 1 74 ? -3.468 -0.414 8.100 1.00 95.31 74 LEU A CA 1
ATOM 625 C C . LEU A 1 74 ? -3.689 -1.085 6.738 1.00 95.31 74 LEU A C 1
ATOM 627 O O . LEU A 1 74 ? -3.644 -2.310 6.656 1.00 95.31 74 LEU A O 1
ATOM 631 N N . MET A 1 75 ? -3.837 -0.309 5.663 1.00 95.19 75 MET A N 1
ATOM 632 C CA . MET A 1 75 ? -3.995 -0.832 4.299 1.00 95.19 75 MET A CA 1
ATOM 633 C C . MET A 1 75 ? -2.768 -1.622 3.816 1.00 95.19 75 MET A C 1
ATOM 635 O O . MET A 1 75 ? -2.910 -2.639 3.142 1.00 95.19 75 MET A O 1
ATOM 639 N N . ILE A 1 76 ? -1.553 -1.170 4.139 1.00 93.44 76 ILE A N 1
ATOM 640 C CA . ILE A 1 76 ? -0.313 -1.799 3.658 1.00 93.44 76 ILE A CA 1
ATOM 641 C C . ILE A 1 76 ? 0.008 -3.083 4.434 1.00 93.44 76 ILE A C 1
ATOM 643 O O . ILE A 1 76 ? 0.439 -4.081 3.843 1.00 93.44 76 ILE A O 1
ATOM 647 N N . HIS A 1 77 ? -0.156 -3.056 5.757 1.00 92.62 77 HIS A N 1
ATOM 648 C CA . HIS A 1 77 ? 0.387 -4.083 6.647 1.00 92.62 77 HIS A CA 1
ATOM 649 C C . HIS A 1 77 ? -0.632 -5.123 7.112 1.00 92.62 77 HIS A C 1
ATOM 651 O O . HIS A 1 77 ? -0.217 -6.162 7.623 1.00 92.62 77 HIS A O 1
ATOM 657 N N . SER A 1 78 ? -1.927 -4.898 6.888 1.00 92.69 78 SER A N 1
ATOM 658 C CA . SER A 1 78 ? -2.983 -5.824 7.300 1.00 92.69 78 SER A CA 1
ATOM 659 C C . SER A 1 78 ? -3.831 -6.348 6.138 1.00 92.69 78 SER A C 1
ATOM 661 O O . SER A 1 78 ? -3.668 -5.944 4.989 1.00 92.69 78 SER A O 1
ATOM 663 N N . ASP A 1 79 ? -4.742 -7.268 6.457 1.00 90.56 79 ASP A N 1
ATOM 664 C CA . ASP A 1 79 ? -5.838 -7.744 5.606 1.00 90.56 79 ASP A CA 1
ATOM 665 C C . ASP A 1 79 ? -7.142 -6.943 5.799 1.00 90.56 79 ASP A C 1
ATOM 667 O O . ASP A 1 79 ? -8.189 -7.335 5.284 1.00 90.56 79 ASP A O 1
ATOM 671 N N . TYR A 1 80 ? -7.107 -5.816 6.523 1.00 92.31 80 TYR A N 1
ATOM 672 C CA . TYR A 1 80 ? -8.227 -4.873 6.556 1.00 92.31 80 TYR A CA 1
ATOM 673 C C . TYR A 1 80 ? -8.540 -4.408 5.132 1.00 92.31 80 TYR A C 1
ATOM 675 O O . TYR A 1 80 ? -7.607 -4.178 4.370 1.00 92.31 80 TYR A O 1
ATOM 683 N N . ILE A 1 81 ? -9.823 -4.240 4.788 1.00 91.19 81 ILE A N 1
ATOM 684 C CA . ILE A 1 81 ? -10.282 -3.714 3.492 1.00 91.19 81 ILE A CA 1
ATOM 685 C C . ILE A 1 81 ? -10.816 -2.296 3.700 1.00 91.19 81 ILE A C 1
ATOM 687 O O . ILE A 1 81 ? -11.872 -2.106 4.304 1.00 91.19 81 ILE A O 1
ATOM 691 N N . TYR A 1 82 ? -10.089 -1.301 3.192 1.00 92.25 82 TYR A N 1
ATOM 692 C CA . TYR A 1 82 ? -10.487 0.106 3.247 1.00 92.25 82 TYR A CA 1
ATOM 693 C C . TYR A 1 82 ? -11.097 0.580 1.920 1.00 92.25 82 TYR A C 1
ATOM 695 O O . TYR A 1 82 ? -10.457 0.540 0.869 1.00 92.25 82 TYR A O 1
ATOM 703 N N . GLU A 1 83 ? -12.343 1.051 1.965 1.00 89.94 83 GLU A N 1
ATOM 704 C CA . GLU A 1 83 ? -13.125 1.351 0.756 1.00 89.94 83 GLU A CA 1
ATOM 705 C C . GLU A 1 83 ? -12.923 2.783 0.232 1.00 89.94 83 GLU A C 1
ATOM 707 O O . GLU A 1 83 ? -12.991 3.019 -0.974 1.00 89.94 83 GLU A O 1
ATOM 712 N N . LYS A 1 84 ? -12.630 3.754 1.104 1.00 91.88 84 LYS A N 1
ATOM 713 C CA . LYS A 1 84 ? -12.650 5.190 0.767 1.00 91.88 84 LYS A CA 1
ATOM 714 C C . LYS A 1 84 ? -11.296 5.713 0.290 1.00 91.88 84 LYS A C 1
ATOM 716 O O . LYS A 1 84 ? -10.710 6.629 0.871 1.00 91.88 84 LYS A O 1
ATOM 721 N N . LYS A 1 85 ? -10.794 5.110 -0.786 1.00 91.25 85 LYS A N 1
ATOM 722 C CA . LYS A 1 85 ? -9.470 5.389 -1.369 1.00 91.25 85 LYS A CA 1
ATOM 723 C C . LYS A 1 85 ? -9.255 6.870 -1.709 1.00 91.25 85 LYS A C 1
ATOM 725 O O . LYS A 1 85 ? -8.138 7.352 -1.542 1.00 91.25 85 LYS A O 1
ATOM 730 N N . ASP A 1 86 ? -10.305 7.595 -2.095 1.00 92.75 86 ASP A N 1
ATOM 731 C CA . ASP A 1 86 ? -10.238 9.019 -2.458 1.00 92.75 86 ASP A CA 1
ATOM 732 C C . ASP A 1 86 ? -9.673 9.902 -1.337 1.00 92.75 86 ASP A C 1
ATOM 734 O O . ASP A 1 86 ? -8.856 10.780 -1.601 1.00 92.75 86 ASP A O 1
ATOM 738 N N . ILE A 1 87 ? -10.008 9.605 -0.075 1.00 93.81 87 ILE A N 1
ATOM 739 C CA . ILE A 1 87 ? -9.479 10.327 1.094 1.00 93.81 87 ILE A CA 1
ATOM 740 C C . ILE A 1 87 ? -7.950 10.196 1.160 1.00 93.81 87 ILE A C 1
ATOM 742 O O . ILE A 1 87 ? -7.232 11.168 1.399 1.00 93.81 87 ILE A O 1
ATOM 746 N N . ILE A 1 88 ? -7.436 8.991 0.901 1.00 95.75 88 ILE A N 1
ATOM 747 C CA . ILE A 1 88 ? -5.996 8.710 0.897 1.00 95.75 88 ILE A CA 1
ATOM 748 C C . ILE A 1 88 ? -5.325 9.337 -0.324 1.00 95.75 88 ILE A C 1
ATOM 750 O O . ILE A 1 88 ? -4.222 9.869 -0.220 1.00 95.75 88 ILE A O 1
ATOM 754 N N . ILE A 1 89 ? -5.987 9.315 -1.480 1.00 94.44 89 ILE A N 1
ATOM 755 C CA . ILE A 1 89 ? -5.494 9.970 -2.692 1.00 94.44 89 ILE A CA 1
ATOM 756 C C . ILE A 1 89 ? -5.348 11.477 -2.457 1.00 94.44 89 ILE A C 1
ATOM 758 O O . ILE A 1 89 ? -4.294 12.034 -2.764 1.00 94.44 89 ILE A O 1
ATOM 762 N N . ASP A 1 90 ? -6.357 12.137 -1.894 1.00 92.94 90 ASP A N 1
ATOM 763 C CA . ASP A 1 90 ? -6.331 13.577 -1.624 1.00 92.94 90 ASP A CA 1
ATOM 764 C C . ASP A 1 90 ? -5.273 13.950 -0.586 1.00 92.94 90 ASP A C 1
ATOM 766 O O . ASP A 1 90 ? -4.518 14.911 -0.774 1.00 92.94 90 ASP A O 1
ATOM 770 N N . TYR A 1 91 ? -5.123 13.126 0.448 1.00 92.75 91 TYR A N 1
ATOM 771 C CA . TYR A 1 91 ? -4.024 13.243 1.393 1.00 92.75 91 TYR A CA 1
ATOM 772 C C . TYR A 1 91 ? -2.654 13.168 0.706 1.00 92.75 91 TYR A C 1
ATOM 774 O O . TYR A 1 91 ? -1.823 14.064 0.872 1.00 92.75 91 TYR A O 1
ATOM 782 N N . LEU A 1 92 ? -2.424 12.147 -0.121 1.00 91.62 92 LEU A N 1
ATOM 783 C CA . LEU A 1 92 ? -1.168 11.977 -0.851 1.00 91.62 92 LEU A CA 1
ATOM 784 C C . LEU A 1 92 ? -0.929 13.125 -1.847 1.00 91.62 92 LEU A C 1
ATOM 786 O O . LEU A 1 92 ? 0.202 13.591 -1.965 1.00 91.62 92 LEU A O 1
ATOM 790 N N . LYS A 1 93 ? -1.973 13.658 -2.501 1.00 89.06 93 LYS A N 1
ATOM 791 C CA . LYS A 1 93 ? -1.866 14.834 -3.392 1.00 89.06 93 LYS A CA 1
ATOM 792 C C . LYS A 1 93 ? -1.330 16.072 -2.679 1.00 89.06 93 LYS A C 1
ATOM 794 O O . LYS A 1 93 ? -0.662 16.877 -3.334 1.00 89.06 93 LYS A O 1
ATOM 799 N N . SER A 1 94 ? -1.664 16.235 -1.397 1.00 84.56 94 SER A N 1
ATOM 800 C CA . SER A 1 94 ? -1.255 17.379 -0.572 1.00 84.56 94 SER A CA 1
ATOM 801 C C . SER A 1 94 ? 0.212 17.312 -0.134 1.00 84.56 94 SER A C 1
ATOM 803 O O . SER A 1 94 ? 0.796 18.332 0.239 1.00 84.56 94 SER A O 1
ATOM 805 N N . LYS A 1 95 ? 0.834 16.126 -0.199 1.00 81.56 95 LYS A N 1
ATOM 806 C CA . LYS A 1 95 ? 2.239 15.947 0.163 1.00 81.56 95 LYS A CA 1
ATOM 807 C C . LYS A 1 95 ? 3.141 16.706 -0.811 1.00 81.56 95 LYS A C 1
ATOM 809 O O . LYS A 1 95 ? 2.810 16.847 -1.991 1.00 81.56 95 LYS A O 1
ATOM 814 N N . PRO A 1 96 ? 4.287 17.223 -0.330 1.00 66.25 96 PRO A N 1
ATOM 815 C CA . PRO A 1 96 ? 5.175 18.015 -1.163 1.00 66.25 96 PRO A CA 1
ATOM 816 C C . PRO A 1 96 ? 5.596 17.207 -2.393 1.00 66.25 96 PRO A C 1
ATOM 818 O O . PRO A 1 96 ? 6.068 16.078 -2.273 1.00 66.25 96 PRO A O 1
ATOM 821 N N . LYS A 1 97 ? 5.441 17.818 -3.567 1.00 64.81 97 LYS A N 1
ATOM 822 C CA . LYS A 1 97 ? 5.929 17.323 -4.860 1.00 64.81 97 LYS A CA 1
ATOM 823 C C . LYS A 1 97 ? 7.278 17.990 -5.136 1.00 64.81 97 LYS A C 1
ATOM 825 O O . LYS A 1 97 ? 7.568 19.031 -4.546 1.00 64.81 97 LYS A O 1
ATOM 830 N N . LYS A 1 98 ? 8.139 17.364 -5.942 1.00 58.25 98 LYS A N 1
ATOM 831 C CA . LYS A 1 98 ? 9.518 17.812 -6.225 1.00 58.25 98 LYS A CA 1
ATOM 832 C C . LYS A 1 98 ? 9.631 19.344 -6.312 1.00 58.25 98 LYS A C 1
ATOM 834 O O . LYS A 1 98 ? 8.967 19.965 -7.137 1.00 58.25 98 LYS A O 1
ATOM 839 N N . ASN A 1 99 ? 10.466 19.960 -5.471 1.00 52.50 99 ASN A N 1
ATOM 840 C CA . ASN A 1 99 ? 10.805 21.374 -5.622 1.00 52.50 99 ASN A CA 1
ATOM 841 C C . ASN A 1 99 ? 11.475 21.555 -6.988 1.00 52.50 99 ASN A C 1
ATOM 843 O O . ASN A 1 99 ? 12.300 20.724 -7.378 1.00 52.50 99 ASN A O 1
ATOM 847 N N . LYS A 1 100 ? 11.141 22.642 -7.700 1.00 50.09 100 LYS A N 1
ATOM 848 C CA . LYS A 1 100 ? 11.895 23.075 -8.883 1.00 50.09 100 LYS A CA 1
ATOM 849 C C . LYS A 1 100 ? 13.383 23.022 -8.542 1.00 50.09 100 LYS A C 1
ATOM 851 O O . LYS A 1 100 ? 13.810 23.617 -7.554 1.00 50.09 100 LYS A O 1
ATOM 856 N N . VAL A 1 101 ? 14.133 22.253 -9.324 1.00 50.19 101 VAL A N 1
ATOM 857 C CA . VAL A 1 101 ? 15.585 22.139 -9.198 1.00 50.19 101 VAL A CA 1
ATOM 858 C C . VAL A 1 101 ? 16.156 23.555 -9.268 1.00 50.19 101 VAL A C 1
ATOM 860 O O . VAL A 1 101 ? 15.936 24.254 -10.253 1.00 50.19 101 VAL A O 1
ATOM 863 N N . ILE A 1 102 ? 16.840 23.996 -8.214 1.00 52.94 102 ILE A N 1
ATOM 864 C CA . ILE A 1 102 ? 17.693 25.181 -8.297 1.00 52.94 102 ILE A CA 1
ATOM 865 C C . ILE A 1 102 ? 18.924 24.724 -9.081 1.00 52.94 102 ILE A C 1
ATOM 867 O O . ILE A 1 102 ? 19.625 23.808 -8.638 1.00 52.94 102 ILE A O 1
ATOM 871 N N . GLU A 1 103 ? 19.138 25.288 -10.271 1.00 43.69 103 GLU A N 1
ATOM 872 C CA . GLU A 1 103 ? 20.295 24.966 -11.111 1.00 43.69 103 GLU A CA 1
ATOM 873 C C . GLU A 1 103 ? 21.595 25.077 -10.296 1.00 43.69 103 GLU A C 1
ATOM 875 O O . GLU A 1 103 ? 21.809 26.042 -9.565 1.00 43.69 103 GLU A O 1
ATOM 880 N N . GLY A 1 104 ? 22.454 24.057 -10.386 1.00 45.88 104 GLY A N 1
ATOM 881 C CA . GLY A 1 104 ? 23.753 24.027 -9.703 1.00 45.88 104 GLY A CA 1
ATOM 882 C C . GLY A 1 104 ? 23.788 23.349 -8.327 1.00 45.88 104 GLY A C 1
ATOM 883 O O . GLY A 1 104 ? 24.879 23.159 -7.793 1.00 45.88 104 GLY A O 1
ATOM 884 N N . VAL A 1 105 ? 22.654 22.911 -7.761 1.00 49.66 105 VAL A N 1
ATOM 885 C CA . VAL A 1 105 ? 22.633 22.163 -6.486 1.00 49.66 105 VAL A CA 1
ATOM 886 C C . VAL A 1 105 ? 22.258 20.699 -6.721 1.00 49.66 105 VAL A C 1
ATOM 888 O O . VAL A 1 105 ? 21.174 20.380 -7.208 1.00 49.66 105 VAL A O 1
ATOM 891 N N . ARG A 1 106 ? 23.150 19.775 -6.340 1.00 41.75 106 ARG A N 1
ATOM 892 C CA . ARG A 1 106 ? 22.886 18.327 -6.357 1.00 41.75 106 ARG A CA 1
ATOM 893 C C . ARG A 1 106 ? 21.952 17.986 -5.192 1.00 41.75 106 ARG A C 1
ATOM 895 O O . ARG A 1 106 ? 22.396 17.785 -4.066 1.00 41.75 106 ARG A O 1
ATOM 902 N N . ILE A 1 107 ? 20.647 17.982 -5.447 1.00 50.44 107 ILE A N 1
ATOM 903 C CA . ILE A 1 107 ? 19.636 17.667 -4.434 1.00 50.44 107 ILE A CA 1
ATOM 904 C C . ILE A 1 107 ? 19.511 16.138 -4.352 1.00 50.44 107 ILE A C 1
ATOM 906 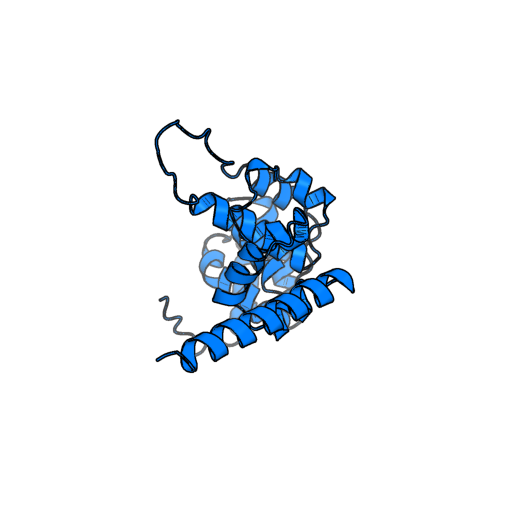O O . ILE A 1 107 ? 19.061 15.496 -5.299 1.00 50.44 107 ILE A O 1
ATOM 910 N N . TYR A 1 108 ? 19.944 15.552 -3.232 1.00 52.41 108 TYR A N 1
ATOM 911 C CA . TYR A 1 108 ? 19.648 14.158 -2.876 1.00 52.41 108 TYR A CA 1
ATOM 912 C C . TYR A 1 108 ? 18.128 13.927 -2.880 1.00 52.41 108 TYR A C 1
ATOM 914 O O . TYR A 1 108 ? 17.392 14.882 -2.612 1.00 52.41 108 TYR A O 1
ATOM 922 N N . PRO A 1 109 ? 17.627 12.704 -3.152 1.00 56.03 109 PRO A N 1
ATOM 923 C CA . PRO A 1 109 ? 16.195 12.440 -3.071 1.00 56.03 109 PRO A CA 1
ATOM 924 C C . PRO A 1 109 ? 15.686 12.903 -1.703 1.00 56.03 109 PRO A C 1
ATOM 926 O O . PRO A 1 109 ? 16.144 12.444 -0.658 1.00 56.03 109 PRO A O 1
ATOM 929 N N . ASN A 1 110 ? 14.798 13.897 -1.710 1.00 66.31 110 ASN A N 1
ATOM 930 C CA . ASN A 1 110 ? 14.209 14.414 -0.486 1.00 66.31 110 ASN A CA 1
ATOM 931 C C . ASN A 1 110 ? 13.453 13.255 0.167 1.00 66.31 110 ASN A C 1
ATOM 933 O O . ASN A 1 110 ? 12.561 12.680 -0.459 1.00 66.31 110 ASN A O 1
ATOM 937 N N . VAL A 1 111 ? 13.801 12.933 1.414 1.00 68.06 111 VAL A N 1
ATOM 938 C CA . VAL A 1 111 ? 13.220 11.820 2.183 1.00 68.06 111 VAL A CA 1
ATOM 939 C C . VAL A 1 111 ? 11.689 11.841 2.130 1.00 68.06 111 VAL A C 1
ATOM 941 O O . VAL A 1 111 ? 11.059 10.792 2.018 1.00 68.06 111 VAL A O 1
ATOM 944 N N . LYS A 1 112 ? 11.078 13.034 2.104 1.00 70.38 112 LYS A N 1
ATOM 945 C CA . LYS A 1 112 ? 9.622 13.188 1.986 1.00 70.38 112 LYS A CA 1
ATOM 946 C C . LYS A 1 112 ? 9.060 12.639 0.666 1.00 70.38 112 LYS A C 1
ATOM 948 O O . LYS A 1 112 ? 7.982 12.054 0.678 1.00 70.38 112 LYS A O 1
ATOM 953 N N . TYR A 1 113 ? 9.775 12.779 -0.453 1.00 77.69 113 TYR A N 1
ATOM 954 C CA . TYR A 1 113 ? 9.349 12.239 -1.754 1.00 77.69 113 TYR A CA 1
ATOM 955 C C . TYR A 1 113 ? 9.482 10.722 -1.800 1.00 77.69 113 TYR A C 1
ATOM 957 O O . TYR A 1 113 ? 8.597 10.047 -2.316 1.00 77.69 113 TYR A O 1
ATOM 965 N N . THR A 1 114 ? 10.558 10.182 -1.227 1.00 78.12 114 THR A N 1
ATOM 966 C CA . THR A 1 114 ? 10.744 8.732 -1.125 1.00 78.12 114 THR A CA 1
ATOM 967 C C . THR A 1 114 ? 9.640 8.097 -0.280 1.00 78.12 114 THR A C 1
ATOM 969 O O . THR A 1 114 ? 9.102 7.071 -0.680 1.00 78.12 114 THR A O 1
ATOM 972 N N . ILE A 1 115 ? 9.240 8.723 0.834 1.00 80.56 115 ILE A N 1
ATOM 973 C CA . ILE A 1 115 ? 8.113 8.251 1.659 1.00 80.56 115 ILE A CA 1
ATOM 974 C C . ILE A 1 115 ? 6.796 8.306 0.871 1.00 80.56 115 ILE A C 1
ATOM 976 O O . ILE A 1 115 ? 6.086 7.307 0.803 1.00 80.56 115 ILE A O 1
ATOM 980 N N . PHE A 1 116 ? 6.503 9.431 0.210 1.00 88.62 116 PHE A N 1
ATOM 981 C CA . PHE A 1 116 ? 5.313 9.583 -0.638 1.00 88.62 116 PHE A CA 1
ATOM 982 C C . PHE A 1 116 ? 5.226 8.497 -1.724 1.00 88.62 116 PHE A C 1
ATOM 984 O O . PHE A 1 116 ? 4.208 7.815 -1.841 1.00 88.62 116 PHE A O 1
ATOM 991 N N . LEU A 1 117 ? 6.307 8.289 -2.483 1.00 90.06 117 LEU A N 1
ATOM 992 C CA . LEU A 1 117 ? 6.349 7.265 -3.527 1.00 90.06 117 LEU A CA 1
ATOM 993 C C . LEU A 1 117 ? 6.310 5.847 -2.949 1.00 90.06 117 LEU A C 1
ATOM 995 O O . LEU A 1 117 ? 5.718 4.968 -3.565 1.00 90.06 117 LEU A O 1
ATOM 999 N N . SER A 1 118 ? 6.887 5.624 -1.765 1.00 88.94 118 SER A N 1
ATOM 1000 C CA . SER A 1 118 ? 6.816 4.339 -1.064 1.00 88.94 118 SER A CA 1
ATOM 1001 C C . SER A 1 118 ? 5.380 3.992 -0.669 1.00 88.94 118 SER A C 1
ATOM 1003 O O . SER A 1 118 ? 4.946 2.864 -0.901 1.00 88.94 118 SER A O 1
ATOM 1005 N N . HIS A 1 119 ? 4.602 4.943 -0.138 1.00 93.06 119 HIS A N 1
ATOM 1006 C CA . HIS A 1 119 ? 3.180 4.709 0.145 1.00 93.06 119 HIS A CA 1
ATOM 1007 C C . HIS A 1 119 ? 2.421 4.339 -1.126 1.00 93.06 119 HIS A C 1
ATOM 1009 O O . HIS A 1 119 ? 1.705 3.343 -1.143 1.00 93.06 119 HIS A O 1
ATOM 1015 N N . ILE A 1 120 ? 2.641 5.076 -2.215 1.00 94.31 120 ILE A N 1
ATOM 1016 C CA . ILE A 1 120 ? 1.997 4.805 -3.504 1.00 94.31 120 ILE A CA 1
ATOM 1017 C C . ILE A 1 120 ? 2.372 3.424 -4.037 1.00 94.31 120 ILE A C 1
ATOM 1019 O O . ILE A 1 120 ? 1.487 2.669 -4.435 1.00 94.31 120 ILE A O 1
ATOM 1023 N N . TYR A 1 121 ? 3.660 3.075 -4.013 1.00 93.56 121 TYR A N 1
ATOM 1024 C CA . TYR A 1 121 ? 4.136 1.757 -4.419 1.00 93.56 121 TYR A CA 1
ATOM 1025 C C . TYR A 1 121 ? 3.464 0.652 -3.601 1.00 93.56 121 TYR A C 1
ATOM 1027 O O . TYR A 1 121 ? 2.929 -0.288 -4.180 1.00 93.56 121 TYR A O 1
ATOM 1035 N N . ASN A 1 122 ? 3.461 0.762 -2.271 1.00 93.88 122 ASN A N 1
ATOM 1036 C CA . ASN A 1 122 ? 2.909 -0.279 -1.408 1.00 93.88 122 ASN A CA 1
ATOM 1037 C C . ASN A 1 122 ? 1.388 -0.416 -1.579 1.00 93.88 122 ASN A C 1
ATOM 1039 O O . ASN A 1 122 ? 0.884 -1.534 -1.642 1.00 93.88 122 ASN A O 1
ATOM 1043 N N . LEU A 1 123 ? 0.664 0.698 -1.722 1.00 94.81 123 LEU A N 1
ATOM 1044 C CA . LEU A 1 123 ? -0.773 0.692 -2.009 1.00 94.81 123 LEU A CA 1
ATOM 1045 C C . LEU A 1 123 ? -1.072 0.086 -3.389 1.00 94.81 123 LEU A C 1
ATOM 1047 O O . LEU A 1 123 ? -2.022 -0.679 -3.535 1.00 94.81 123 LEU A O 1
ATOM 1051 N N . TYR A 1 124 ? -0.247 0.363 -4.398 1.00 92.12 124 TYR A N 1
ATOM 1052 C CA . TYR A 1 124 ? -0.365 -0.265 -5.716 1.00 92.12 124 TYR A CA 1
ATOM 1053 C C . TYR A 1 124 ? -0.044 -1.767 -5.670 1.00 92.12 124 TYR A C 1
ATOM 1055 O O . TYR A 1 124 ? -0.759 -2.576 -6.251 1.00 92.12 124 TYR A O 1
ATOM 1063 N N . ALA A 1 125 ? 1.005 -2.165 -4.948 1.00 88.69 125 ALA A N 1
ATOM 1064 C CA . ALA A 1 125 ? 1.417 -3.561 -4.804 1.00 88.69 125 ALA A CA 1
ATOM 1065 C C . ALA A 1 125 ? 0.411 -4.414 -4.012 1.00 88.69 125 ALA A C 1
ATOM 1067 O O . ALA A 1 125 ? 0.414 -5.635 -4.143 1.00 88.69 125 ALA A O 1
ATOM 1068 N N . LYS A 1 126 ? -0.433 -3.779 -3.193 1.00 89.62 126 LYS A N 1
ATOM 1069 C CA . LYS A 1 126 ? -1.527 -4.404 -2.436 1.00 89.62 126 LYS A CA 1
ATOM 1070 C C . LYS A 1 126 ? -2.879 -4.337 -3.153 1.00 89.62 126 LYS A C 1
ATOM 1072 O O . LYS A 1 126 ? -3.900 -4.583 -2.521 1.00 89.62 126 LYS A O 1
ATOM 1077 N N . ASP A 1 127 ? -2.893 -3.950 -4.430 1.00 90.81 127 ASP A N 1
ATOM 1078 C CA . ASP A 1 127 ? -4.099 -3.768 -5.251 1.00 90.81 127 ASP A CA 1
ATOM 1079 C C . ASP A 1 127 ? -5.116 -2.762 -4.672 1.00 90.81 127 ASP A C 1
ATOM 1081 O O . ASP A 1 127 ? -6.272 -2.671 -5.100 1.00 90.81 127 ASP A O 1
ATOM 1085 N N . TYR A 1 128 ? -4.674 -1.929 -3.725 1.00 93.81 128 TYR A N 1
ATOM 1086 C CA . TYR A 1 128 ? -5.450 -0.794 -3.252 1.00 93.81 128 TYR A CA 1
ATOM 1087 C C . TYR A 1 128 ? -5.521 0.286 -4.316 1.00 93.81 128 TYR A C 1
ATOM 1089 O O . TYR A 1 128 ? -6.593 0.841 -4.531 1.00 93.81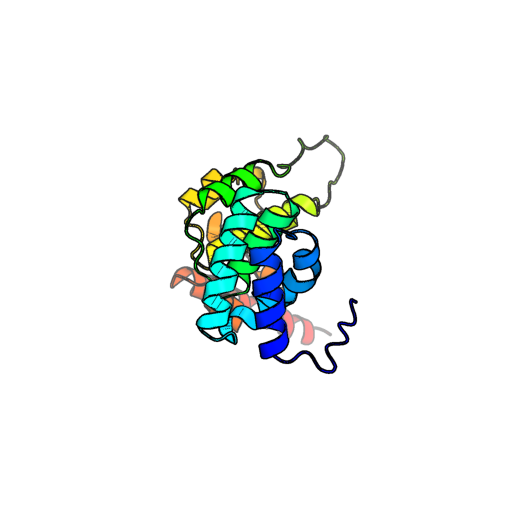 128 TYR A O 1
ATOM 1097 N N . PHE A 1 129 ? -4.420 0.571 -5.004 1.00 94.88 129 PHE A N 1
ATOM 1098 C CA . PHE A 1 129 ? -4.392 1.552 -6.083 1.00 94.88 129 PHE A CA 1
ATOM 1099 C C . PHE A 1 129 ? -4.283 0.882 -7.447 1.00 94.88 129 PHE A C 1
ATOM 1101 O O . PHE A 1 129 ? -3.470 -0.009 -7.670 1.00 94.88 129 PHE A O 1
ATOM 1108 N N . THR A 1 130 ? -5.070 1.382 -8.390 1.00 93.25 130 THR A N 1
ATOM 1109 C CA . THR A 1 130 ? -4.910 1.148 -9.824 1.00 93.25 130 THR A CA 1
ATOM 1110 C C . THR A 1 130 ? -3.910 2.143 -10.419 1.00 93.25 130 THR A C 1
ATOM 1112 O O . THR A 1 130 ? -3.532 3.133 -9.791 1.00 93.25 130 THR A O 1
ATOM 1115 N N . LYS A 1 131 ? -3.518 1.951 -11.688 1.00 91.38 131 LYS A N 1
ATOM 1116 C CA . LYS A 1 131 ? -2.712 2.955 -12.409 1.00 91.38 131 LYS A CA 1
ATOM 1117 C C . LYS A 1 131 ? -3.404 4.326 -12.480 1.00 91.38 131 LYS A C 1
ATOM 1119 O O . LYS A 1 131 ? -2.720 5.348 -12.492 1.00 91.38 131 LYS A O 1
ATOM 1124 N N . ILE A 1 132 ? -4.740 4.352 -12.528 1.00 93.50 132 ILE A N 1
ATOM 1125 C CA . ILE A 1 132 ? -5.521 5.597 -12.551 1.00 93.50 132 ILE A CA 1
ATOM 1126 C C . ILE A 1 132 ? -5.378 6.321 -11.210 1.00 93.50 132 ILE A C 1
ATOM 1128 O O . ILE A 1 132 ? -5.066 7.511 -11.201 1.00 93.50 132 ILE A O 1
ATOM 1132 N N . ASP A 1 133 ? -5.507 5.600 -10.098 1.00 95.06 133 ASP A N 1
ATOM 1133 C CA . ASP A 1 133 ? -5.380 6.161 -8.747 1.00 95.06 133 ASP A CA 1
ATOM 1134 C C . ASP A 1 133 ? -3.976 6.732 -8.516 1.00 95.06 133 ASP A C 1
ATOM 1136 O O . ASP A 1 133 ? -3.824 7.867 -8.064 1.00 95.06 133 ASP A O 1
ATOM 1140 N N . VAL A 1 134 ? -2.934 5.999 -8.935 1.00 93.31 134 VAL A N 1
ATOM 1141 C CA . VAL A 1 134 ? -1.542 6.477 -8.876 1.00 93.31 134 VAL A CA 1
ATOM 1142 C C . VAL A 1 134 ? -1.393 7.810 -9.611 1.00 93.31 134 VAL A C 1
ATOM 1144 O O . VAL A 1 134 ? -0.823 8.755 -9.062 1.00 93.31 134 VAL A O 1
ATOM 1147 N N . LYS A 1 135 ? -1.949 7.934 -10.821 1.00 91.81 135 LYS A N 1
ATOM 1148 C CA . LYS A 1 135 ? -1.911 9.189 -11.586 1.00 91.81 135 LYS A CA 1
ATOM 1149 C C . LYS A 1 135 ? -2.610 10.328 -10.840 1.00 91.81 135 LYS A C 1
ATOM 1151 O O . LYS A 1 135 ? -2.113 11.454 -10.842 1.00 91.81 135 LYS A O 1
ATOM 1156 N N . GLN A 1 136 ? -3.732 10.047 -10.178 1.00 93.81 136 GLN A N 1
ATOM 1157 C CA . GLN A 1 136 ? -4.470 11.053 -9.416 1.00 93.81 136 GLN A CA 1
ATOM 1158 C C . GLN A 1 136 ? -3.673 11.595 -8.225 1.00 93.81 136 GLN A C 1
ATOM 1160 O O . GLN A 1 136 ? -3.801 12.779 -7.930 1.00 93.81 136 GLN A O 1
ATOM 1165 N N . THR A 1 137 ? -2.796 10.809 -7.591 1.00 91.25 137 THR A N 1
ATOM 1166 C CA . THR A 1 137 ? -1.941 11.308 -6.487 1.00 91.25 137 THR A CA 1
ATOM 1167 C C . THR A 1 137 ? -0.995 12.447 -6.906 1.00 91.25 137 THR A C 1
ATOM 1169 O O . THR A 1 137 ? -0.482 13.196 -6.072 1.00 91.25 137 THR A O 1
ATOM 1172 N N . GLY A 1 138 ? -0.793 12.642 -8.213 1.00 88.06 138 GLY A N 1
ATOM 1173 C CA . GLY A 1 138 ? 0.111 13.646 -8.765 1.00 88.06 138 GLY A CA 1
ATOM 1174 C C . GLY A 1 138 ? 1.522 13.125 -9.015 1.00 88.06 138 GLY A C 1
ATOM 1175 O O . GLY A 1 138 ? 2.447 13.930 -9.118 1.00 88.06 138 GLY A O 1
ATOM 1176 N N . VAL A 1 139 ? 1.689 11.805 -9.128 1.00 89.19 139 VAL A N 1
ATOM 1177 C CA . VAL A 1 139 ? 2.898 11.206 -9.701 1.00 89.19 139 VAL A CA 1
ATOM 1178 C C . VAL A 1 139 ? 3.004 11.601 -11.174 1.00 89.19 139 VAL A C 1
ATOM 1180 O O . VAL A 1 139 ? 2.110 11.354 -11.982 1.00 89.19 139 VAL A O 1
ATOM 1183 N N . THR A 1 140 ? 4.133 12.211 -11.511 1.00 88.25 140 THR A N 1
ATOM 1184 C CA . THR A 1 140 ? 4.522 12.659 -12.857 1.00 88.25 140 THR A CA 1
ATOM 1185 C C . THR A 1 140 ? 5.902 12.115 -13.224 1.00 88.25 140 THR A C 1
ATOM 1187 O O . THR A 1 140 ? 6.614 11.602 -12.360 1.00 88.25 140 THR A O 1
ATOM 1190 N N . ASN A 1 141 ? 6.328 12.307 -14.475 1.00 88.38 141 ASN A N 1
ATOM 1191 C CA . ASN A 1 141 ? 7.657 11.905 -14.958 1.00 88.38 141 ASN A CA 1
ATOM 1192 C C . ASN A 1 141 ? 8.823 12.533 -14.171 1.00 88.38 141 ASN A C 1
ATOM 1194 O O . ASN A 1 141 ? 9.918 11.983 -14.166 1.00 88.38 141 ASN A O 1
ATOM 1198 N N . ASP A 1 142 ? 8.602 13.631 -13.440 1.00 84.25 142 ASP A N 1
ATOM 1199 C CA . ASP A 1 142 ? 9.626 14.227 -12.568 1.00 84.25 142 ASP A CA 1
ATOM 1200 C C . ASP A 1 142 ? 10.066 13.307 -11.418 1.00 84.25 142 ASP A C 1
ATOM 1202 O O . ASP A 1 142 ? 11.093 13.571 -10.778 1.00 84.25 142 ASP A O 1
ATOM 1206 N N . HIS A 1 143 ? 9.288 12.253 -11.152 1.00 85.81 143 HIS A N 1
ATOM 1207 C CA . HIS A 1 143 ? 9.530 11.258 -10.112 1.00 85.81 143 HIS A CA 1
ATOM 1208 C C . HIS A 1 143 ? 10.311 10.031 -10.606 1.00 85.81 143 HIS A C 1
ATOM 1210 O O . HIS A 1 143 ? 10.638 9.171 -9.790 1.00 85.81 143 HIS A O 1
ATOM 1216 N N . ILE A 1 144 ? 10.620 9.955 -11.905 1.00 87.81 144 ILE A N 1
ATOM 1217 C CA . ILE A 1 144 ? 11.456 8.892 -12.471 1.00 87.81 144 ILE A CA 1
ATOM 1218 C C . ILE A 1 144 ? 12.837 8.908 -11.803 1.00 87.81 144 ILE A C 1
ATOM 1220 O O . ILE A 1 144 ? 13.429 9.973 -11.593 1.00 87.81 144 ILE A O 1
ATOM 1224 N N . GLY A 1 145 ? 13.351 7.726 -11.466 1.00 85.81 145 GLY A N 1
ATOM 1225 C CA . GLY A 1 145 ? 14.660 7.545 -10.841 1.00 85.81 145 GLY A CA 1
ATOM 1226 C C . GLY A 1 145 ? 14.687 7.820 -9.337 1.00 85.81 145 GLY A C 1
ATOM 1227 O O . GLY A 1 145 ? 15.759 7.760 -8.735 1.00 85.81 145 GLY A O 1
ATOM 1228 N N . LEU A 1 146 ? 13.546 8.152 -8.713 1.00 85.75 146 LEU A N 1
ATOM 1229 C CA . LEU A 1 146 ? 13.483 8.410 -7.270 1.00 85.75 146 LEU A CA 1
ATOM 1230 C C . LEU A 1 146 ? 13.363 7.129 -6.444 1.00 85.75 146 LEU A C 1
ATOM 1232 O O . LEU A 1 146 ? 14.010 7.041 -5.400 1.00 85.75 146 LEU A O 1
ATOM 1236 N N . ILE A 1 147 ? 12.551 6.162 -6.888 1.00 88.69 147 ILE A N 1
ATOM 1237 C CA . ILE A 1 147 ? 12.522 4.808 -6.321 1.00 88.69 147 ILE A CA 1
ATOM 1238 C C . ILE A 1 147 ? 12.381 3.759 -7.438 1.00 88.69 147 ILE A C 1
ATOM 1240 O O . ILE A 1 147 ? 11.501 3.892 -8.296 1.00 88.69 147 ILE A O 1
ATOM 1244 N N . PRO A 1 148 ? 13.209 2.699 -7.430 1.00 91.94 148 PRO A N 1
ATOM 1245 C CA . PRO A 1 148 ? 13.276 1.741 -8.531 1.00 91.94 148 PRO A CA 1
ATOM 1246 C C . PRO A 1 148 ? 11.997 0.906 -8.689 1.00 91.94 148 PRO A C 1
ATOM 1248 O O . PRO A 1 148 ? 11.703 0.409 -9.774 1.00 91.94 148 PRO A O 1
ATOM 1251 N N . GLU A 1 149 ? 11.212 0.751 -7.622 1.00 92.38 149 GLU A N 1
ATOM 1252 C CA . GLU A 1 149 ? 9.961 0.000 -7.657 1.00 92.38 149 GLU A CA 1
ATOM 1253 C C . GLU A 1 149 ? 8.898 0.682 -8.529 1.00 92.38 149 GLU A C 1
ATOM 1255 O O . GLU A 1 149 ? 8.192 0.009 -9.281 1.00 92.38 149 GLU A O 1
ATOM 1260 N N . MET A 1 150 ? 8.805 2.014 -8.455 1.00 92.12 150 MET A N 1
ATOM 1261 C CA . MET A 1 150 ? 7.879 2.796 -9.282 1.00 92.12 150 MET A CA 1
ATOM 1262 C C . MET A 1 150 ? 8.369 2.911 -10.720 1.00 92.12 150 MET A C 1
ATOM 1264 O O . MET A 1 150 ? 7.552 2.841 -11.639 1.00 92.12 150 MET A O 1
ATOM 1268 N N . ASP A 1 151 ? 9.684 3.033 -10.916 1.00 93.12 151 ASP A N 1
ATOM 1269 C CA . ASP A 1 151 ? 10.291 3.020 -12.249 1.00 93.12 151 ASP A CA 1
ATOM 1270 C C . ASP A 1 151 ? 9.909 1.747 -13.003 1.00 93.12 151 ASP A C 1
ATOM 1272 O O . ASP A 1 151 ? 9.414 1.820 -14.125 1.00 93.12 151 ASP A O 1
ATOM 1276 N N . TRP A 1 152 ? 10.019 0.591 -12.345 1.00 92.88 152 TRP A N 1
ATOM 1277 C CA . TRP A 1 152 ? 9.662 -0.685 -12.951 1.00 92.88 152 TRP A CA 1
ATOM 1278 C C . TRP A 1 152 ? 8.149 -0.864 -13.143 1.00 92.88 152 TRP A C 1
ATOM 1280 O O . TRP A 1 152 ? 7.692 -1.190 -14.236 1.00 92.88 152 TRP A O 1
ATOM 1290 N N . LEU A 1 153 ? 7.346 -0.693 -12.085 1.00 90.56 153 LEU A N 1
ATOM 1291 C CA . LEU A 1 153 ? 5.930 -1.096 -12.103 1.00 90.56 153 LEU A CA 1
ATOM 1292 C C . LEU A 1 153 ? 4.989 -0.068 -12.734 1.00 90.56 153 LEU A C 1
ATOM 1294 O O . LEU A 1 153 ? 3.936 -0.445 -13.263 1.00 90.56 153 LEU A O 1
ATOM 1298 N N . TYR A 1 154 ? 5.318 1.218 -12.620 1.00 91.06 154 TYR A N 1
ATOM 1299 C CA . TYR A 1 154 ? 4.445 2.307 -13.048 1.00 91.06 154 TYR A CA 1
ATOM 1300 C C . TYR A 1 154 ? 4.972 3.010 -14.298 1.00 91.06 154 TYR A C 1
ATOM 1302 O O . TYR A 1 154 ? 4.207 3.174 -15.249 1.00 91.06 154 TYR A O 1
ATOM 1310 N N . PHE A 1 155 ? 6.255 3.387 -14.313 1.00 92.06 155 PHE A N 1
ATOM 1311 C CA . PHE A 1 155 ? 6.868 4.074 -15.455 1.00 92.06 155 PHE A CA 1
ATOM 1312 C C . PHE A 1 155 ? 7.349 3.130 -16.567 1.00 92.06 155 PHE A C 1
ATOM 1314 O O . PHE A 1 155 ? 7.696 3.615 -17.639 1.00 92.06 155 PHE A O 1
ATOM 1321 N N . ASP A 1 156 ? 7.330 1.812 -16.338 1.00 91.69 156 ASP A N 1
ATOM 1322 C CA . ASP A 1 156 ? 7.751 0.778 -17.299 1.00 91.69 156 ASP A CA 1
ATOM 1323 C C . ASP A 1 156 ? 9.226 0.912 -17.740 1.00 91.69 156 ASP A C 1
ATOM 1325 O O . ASP A 1 156 ? 9.617 0.535 -18.843 1.00 91.69 156 ASP A O 1
ATOM 1329 N N . ILE A 1 157 ? 10.077 1.446 -16.858 1.00 93.69 157 ILE A N 1
ATOM 1330 C CA . ILE A 1 157 ? 11.512 1.643 -17.087 1.00 93.69 157 ILE A CA 1
ATOM 1331 C C . ILE A 1 157 ? 12.263 0.401 -16.600 1.00 93.69 157 ILE A C 1
ATOM 1333 O O . ILE A 1 157 ? 12.536 0.228 -15.410 1.00 93.69 157 ILE A O 1
ATOM 1337 N N . LYS A 1 158 ? 12.624 -0.471 -17.545 1.00 90.81 158 LYS A N 1
ATOM 1338 C CA . LYS A 1 158 ? 13.232 -1.791 -17.284 1.00 90.81 158 LYS A CA 1
ATOM 1339 C C . LYS A 1 158 ? 14.725 -1.831 -17.596 1.00 90.81 158 LYS A C 1
ATOM 1341 O O . LYS A 1 158 ? 15.233 -2.733 -18.256 1.00 90.81 158 LYS A O 1
ATOM 1346 N N . GLU A 1 159 ? 15.449 -0.821 -17.132 1.00 89.88 159 GLU A N 1
ATOM 1347 C CA . GLU A 1 159 ? 16.883 -0.701 -17.389 1.00 89.88 159 GLU A CA 1
ATOM 1348 C C . GLU A 1 159 ? 17.739 -1.497 -16.392 1.00 89.88 159 GLU A C 1
ATOM 1350 O O . GLU A 1 159 ? 17.368 -1.725 -15.237 1.00 89.88 159 GLU A O 1
ATOM 1355 N N . LYS A 1 160 ? 18.967 -1.849 -16.803 1.00 86.81 160 LYS A N 1
ATOM 1356 C CA . LYS A 1 160 ? 19.940 -2.574 -15.961 1.00 86.81 160 LYS A CA 1
ATOM 1357 C C . LYS A 1 160 ? 20.228 -1.867 -14.631 1.00 86.81 160 LYS A C 1
ATOM 1359 O O . LYS A 1 160 ? 20.481 -2.538 -13.629 1.00 86.81 160 LYS A O 1
ATOM 1364 N N . ASN A 1 161 ? 20.208 -0.530 -14.618 1.00 89.06 161 ASN A N 1
ATOM 1365 C CA . ASN A 1 161 ? 20.448 0.251 -13.406 1.00 89.06 161 ASN A CA 1
ATOM 1366 C C . ASN A 1 161 ? 19.315 0.052 -12.378 1.00 89.06 161 ASN A C 1
ATOM 1368 O O . ASN A 1 161 ? 19.594 -0.056 -11.185 1.00 89.06 161 ASN A O 1
ATOM 1372 N N . ILE A 1 162 ? 18.065 -0.081 -12.837 1.00 91.88 162 ILE A N 1
ATOM 1373 C CA . ILE A 1 162 ? 16.891 -0.258 -11.978 1.00 91.88 162 ILE A CA 1
ATOM 1374 C C . ILE A 1 162 ? 16.958 -1.633 -11.319 1.00 91.88 162 ILE A C 1
ATOM 1376 O O . ILE A 1 162 ? 16.852 -1.736 -10.099 1.00 91.88 162 ILE A O 1
ATOM 1380 N N . LEU A 1 163 ? 17.276 -2.679 -12.088 1.00 90.56 163 LEU A N 1
ATOM 1381 C CA . LEU A 1 163 ? 17.528 -4.021 -11.546 1.00 90.56 163 LEU A CA 1
ATOM 1382 C C . LEU A 1 163 ? 18.679 -4.042 -10.534 1.00 90.56 163 LEU A C 1
ATOM 1384 O O . LEU A 1 163 ? 18.573 -4.664 -9.474 1.00 90.56 163 LEU A O 1
ATOM 1388 N N . SER A 1 164 ? 19.768 -3.322 -10.813 1.00 90.06 164 SER A N 1
ATOM 1389 C CA . SER A 1 164 ? 20.869 -3.184 -9.855 1.00 90.06 164 SER A CA 1
ATOM 1390 C C . SER A 1 164 ? 20.417 -2.534 -8.548 1.00 90.06 164 SER A C 1
ATOM 1392 O O . SER A 1 164 ? 20.865 -2.952 -7.485 1.00 90.06 164 SER A O 1
ATOM 1394 N N . GLN A 1 165 ? 19.511 -1.558 -8.594 1.00 89.94 165 GLN A N 1
ATOM 1395 C CA . GLN A 1 165 ? 18.962 -0.935 -7.391 1.00 89.94 165 GLN A CA 1
ATOM 1396 C C . GLN A 1 165 ? 17.975 -1.851 -6.655 1.00 89.94 165 GLN A C 1
ATOM 1398 O O . GLN A 1 165 ? 18.085 -1.990 -5.437 1.00 89.94 165 GLN A O 1
ATOM 1403 N N . LEU A 1 166 ? 17.071 -2.531 -7.371 1.00 90.62 166 LEU A N 1
ATOM 1404 C CA . LEU A 1 166 ? 16.115 -3.480 -6.783 1.00 90.62 166 LEU A CA 1
ATOM 1405 C C . LEU A 1 166 ? 16.828 -4.609 -6.026 1.00 90.62 166 LEU A C 1
ATOM 1407 O O . LEU A 1 166 ? 16.414 -4.976 -4.926 1.00 90.62 166 LEU A O 1
ATOM 1411 N N . THR A 1 167 ? 17.931 -5.116 -6.580 1.00 88.81 167 THR A N 1
ATOM 1412 C CA . THR A 1 167 ? 18.711 -6.229 -6.009 1.00 88.81 167 THR A CA 1
ATOM 1413 C C . THR A 1 167 ? 19.549 -5.854 -4.789 1.00 88.81 167 THR A C 1
ATOM 1415 O O . THR A 1 167 ? 20.065 -6.752 -4.128 1.00 88.81 167 THR A O 1
ATOM 1418 N N . LYS A 1 168 ? 19.665 -4.565 -4.431 1.00 87.94 168 LYS A N 1
ATOM 1419 C CA . LYS A 1 168 ? 20.368 -4.152 -3.201 1.00 87.94 168 LYS A CA 1
ATOM 1420 C C . LYS A 1 168 ? 19.669 -4.647 -1.938 1.00 87.94 168 LYS A C 1
ATOM 1422 O O . LYS A 1 168 ? 20.337 -5.025 -0.985 1.00 87.94 168 LYS A O 1
ATOM 1427 N N . ASN A 1 169 ? 18.335 -4.652 -1.949 1.00 83.12 169 ASN A N 1
ATOM 1428 C CA . ASN A 1 169 ? 17.517 -4.912 -0.761 1.00 83.12 169 ASN A CA 1
ATOM 1429 C C . ASN A 1 169 ? 16.570 -6.113 -0.931 1.00 83.12 169 ASN A C 1
ATOM 1431 O O . ASN A 1 169 ? 15.738 -6.360 -0.060 1.00 83.12 169 ASN A O 1
ATOM 1435 N N . ARG A 1 170 ? 16.634 -6.834 -2.059 1.00 87.81 170 ARG A N 1
ATOM 1436 C CA . ARG A 1 170 ? 15.696 -7.917 -2.396 1.00 87.81 170 ARG A CA 1
ATOM 1437 C C . ARG A 1 170 ? 16.411 -9.118 -2.982 1.00 87.81 170 ARG A C 1
ATOM 1439 O O . ARG A 1 170 ? 17.378 -8.983 -3.727 1.00 87.81 170 ARG A O 1
ATOM 1446 N N . SER A 1 171 ? 15.879 -10.300 -2.688 1.00 89.38 171 SER A N 1
ATOM 1447 C CA . SER A 1 171 ? 16.297 -11.531 -3.354 1.00 89.38 171 SER A CA 1
ATOM 1448 C C . SER A 1 171 ? 15.771 -11.580 -4.791 1.00 89.38 171 SER A C 1
ATOM 1450 O O . SER A 1 171 ? 14.718 -11.020 -5.101 1.00 89.38 171 SER A O 1
ATOM 1452 N N . TYR A 1 172 ? 16.454 -12.324 -5.664 1.00 88.81 172 TYR A N 1
ATOM 1453 C CA . TYR A 1 172 ? 15.987 -12.552 -7.037 1.00 88.81 172 TYR A CA 1
ATOM 1454 C C . TYR A 1 172 ? 14.597 -13.175 -7.095 1.00 88.81 172 TYR A C 1
ATOM 1456 O O . TYR A 1 172 ? 13.795 -12.798 -7.944 1.00 88.81 172 TYR A O 1
ATOM 1464 N N . LYS A 1 173 ? 14.293 -14.085 -6.162 1.00 90.31 173 LYS A N 1
ATOM 1465 C CA . LYS A 1 173 ? 12.958 -14.669 -6.036 1.00 90.31 173 LYS A CA 1
ATOM 1466 C C . LYS A 1 173 ? 11.912 -13.586 -5.770 1.00 90.31 173 LYS A C 1
ATOM 1468 O O . LYS A 1 173 ? 10.922 -13.526 -6.483 1.00 90.31 173 LYS A O 1
ATOM 1473 N N . ASN A 1 174 ? 12.160 -12.690 -4.811 1.00 91.25 174 ASN A N 1
ATOM 1474 C CA . ASN A 1 174 ? 11.231 -11.598 -4.528 1.00 91.25 174 ASN A CA 1
ATOM 1475 C C . ASN A 1 174 ? 11.051 -10.663 -5.734 1.00 91.25 174 ASN A C 1
ATOM 1477 O O . ASN A 1 174 ? 9.924 -10.255 -6.012 1.00 91.25 174 ASN A O 1
ATOM 1481 N N . ILE A 1 175 ? 12.131 -10.360 -6.464 1.00 91.56 175 ILE A N 1
ATOM 1482 C CA . ILE A 1 175 ? 12.048 -9.516 -7.660 1.00 91.56 175 ILE A CA 1
ATOM 1483 C C . ILE A 1 175 ? 11.195 -10.192 -8.733 1.00 91.56 175 ILE A C 1
ATOM 1485 O O . ILE A 1 175 ? 10.256 -9.588 -9.241 1.00 91.56 175 ILE A O 1
ATOM 1489 N N . LYS A 1 176 ? 11.473 -11.465 -9.022 1.00 92.75 176 LYS A N 1
ATOM 1490 C CA . LYS A 1 176 ? 10.701 -12.264 -9.974 1.00 92.75 176 LYS A CA 1
ATOM 1491 C C . LYS A 1 176 ? 9.216 -12.284 -9.611 1.00 92.75 176 LYS A C 1
ATOM 1493 O O . LYS A 1 176 ? 8.387 -11.971 -10.455 1.00 92.75 176 LYS A O 1
ATOM 1498 N N . ASP A 1 177 ? 8.898 -12.605 -8.361 1.00 90.62 177 ASP A N 1
ATOM 1499 C CA . ASP A 1 177 ? 7.516 -12.798 -7.917 1.00 90.62 177 ASP A CA 1
ATOM 1500 C C . ASP A 1 177 ? 6.721 -11.475 -7.873 1.00 90.62 177 ASP A C 1
ATOM 1502 O O . ASP A 1 177 ? 5.511 -11.478 -8.078 1.00 90.62 177 ASP A O 1
ATOM 1506 N N . THR A 1 178 ? 7.386 -10.338 -7.627 1.00 88.38 178 THR A N 1
ATOM 1507 C CA . THR A 1 178 ? 6.717 -9.033 -7.435 1.00 88.38 178 THR A CA 1
ATOM 1508 C C . THR A 1 178 ? 6.699 -8.169 -8.703 1.00 88.38 178 THR A C 1
ATOM 1510 O O . THR A 1 178 ? 5.733 -7.444 -8.954 1.00 88.38 178 THR A O 1
ATOM 1513 N N . PHE A 1 179 ? 7.770 -8.217 -9.500 1.00 90.56 179 PHE A N 1
ATOM 1514 C CA . PHE A 1 179 ? 8.023 -7.271 -10.592 1.00 90.56 179 PHE A CA 1
ATOM 1515 C C . PHE A 1 179 ? 7.902 -7.898 -11.984 1.00 90.56 179 PHE A C 1
ATOM 1517 O O . PHE A 1 179 ? 7.565 -7.185 -12.929 1.00 90.56 179 PHE A O 1
ATOM 1524 N N . CYS A 1 180 ? 8.122 -9.208 -12.139 1.00 91.25 180 CYS A N 1
ATOM 1525 C CA . CYS A 1 180 ? 8.023 -9.864 -13.443 1.00 91.25 180 CYS A CA 1
ATOM 1526 C C . CYS A 1 180 ? 6.589 -10.322 -13.729 1.00 91.25 180 CYS A C 1
ATOM 1528 O O . CYS A 1 180 ? 6.218 -11.461 -13.449 1.00 91.25 180 CYS A O 1
ATOM 1530 N N . ARG A 1 181 ? 5.775 -9.426 -14.301 1.00 88.12 181 ARG A N 1
ATOM 1531 C CA . ARG A 1 181 ? 4.363 -9.691 -14.629 1.00 88.12 181 ARG A CA 1
ATOM 1532 C C . ARG A 1 181 ? 4.182 -10.270 -16.035 1.00 88.12 181 ARG A C 1
ATOM 1534 O O . ARG A 1 181 ? 3.124 -10.813 -16.344 1.00 88.12 181 ARG A O 1
ATOM 1541 N N . THR A 1 182 ? 5.203 -10.165 -16.882 1.00 91.62 182 THR A N 1
ATOM 1542 C CA . THR A 1 182 ? 5.202 -10.644 -18.269 1.00 91.62 182 THR A CA 1
ATOM 1543 C C . THR A 1 182 ? 6.385 -11.574 -18.557 1.00 91.62 182 THR A C 1
ATOM 1545 O O . THR A 1 182 ? 7.346 -11.654 -17.789 1.00 91.62 182 THR A O 1
ATOM 1548 N N . LYS A 1 183 ? 6.328 -12.283 -19.694 1.00 93.25 183 LYS A N 1
ATOM 1549 C CA . LYS A 1 183 ? 7.466 -13.081 -20.187 1.00 93.25 183 LYS A CA 1
ATOM 1550 C C . LYS A 1 183 ? 8.687 -12.208 -20.480 1.00 93.25 183 LYS A C 1
ATOM 1552 O O . LYS A 1 183 ? 9.800 -12.625 -20.186 1.00 93.25 183 LYS A O 1
ATOM 1557 N N . GLU A 1 184 ? 8.461 -11.010 -21.009 1.00 93.31 184 GLU A N 1
ATOM 1558 C CA . GLU A 1 184 ? 9.512 -10.034 -21.294 1.00 93.31 184 GLU A CA 1
ATOM 1559 C C . GLU A 1 184 ? 10.224 -9.595 -20.008 1.00 93.31 184 GLU A C 1
ATOM 1561 O O . GLU A 1 184 ? 11.449 -9.622 -19.942 1.00 93.31 184 GLU A O 1
ATOM 1566 N N . ASP A 1 185 ? 9.478 -9.294 -18.941 1.00 93.50 185 ASP A N 1
ATOM 1567 C CA . ASP A 1 185 ? 10.082 -8.928 -17.653 1.00 93.50 185 ASP A CA 1
ATOM 1568 C C . ASP A 1 185 ? 10.986 -10.040 -17.104 1.00 93.50 185 ASP A C 1
ATOM 1570 O O . ASP A 1 185 ? 12.031 -9.771 -16.507 1.00 93.50 185 ASP A O 1
ATOM 1574 N N . LEU A 1 186 ? 10.562 -11.296 -17.279 1.00 93.75 186 LEU A N 1
ATOM 1575 C CA . LEU A 1 186 ? 11.330 -12.460 -16.855 1.00 93.75 186 LEU A CA 1
ATOM 1576 C C . LEU A 1 186 ? 12.610 -12.606 -17.682 1.00 93.75 186 LEU A C 1
ATOM 1578 O O . LEU A 1 186 ? 13.665 -12.869 -17.112 1.00 93.75 186 LEU A O 1
ATOM 1582 N N . GLU A 1 187 ? 12.529 -12.409 -18.996 1.00 94.69 187 GLU A N 1
ATOM 1583 C CA . GLU A 1 187 ? 13.686 -12.443 -19.890 1.00 94.69 187 GLU A CA 1
ATOM 1584 C C . GLU A 1 187 ? 14.704 -11.351 -19.536 1.00 94.69 187 GLU A C 1
ATOM 1586 O O . GLU A 1 187 ? 15.894 -11.639 -19.401 1.00 94.69 187 GLU A O 1
ATOM 1591 N N . ILE A 1 188 ? 14.241 -10.122 -19.285 1.00 93.69 188 ILE A N 1
ATOM 1592 C CA . ILE A 1 188 ? 15.094 -9.005 -18.862 1.00 93.69 188 ILE A CA 1
ATOM 1593 C C . ILE A 1 188 ? 15.822 -9.344 -17.551 1.00 93.69 188 ILE A C 1
ATOM 1595 O O . ILE A 1 188 ? 17.042 -9.168 -17.458 1.00 93.69 188 ILE A O 1
ATOM 1599 N N . LEU A 1 189 ? 15.106 -9.870 -16.549 1.00 93.44 189 LEU A N 1
ATOM 1600 C CA . LEU A 1 189 ? 15.707 -10.286 -15.278 1.00 93.44 189 LEU A CA 1
ATOM 1601 C C . LEU A 1 189 ? 16.715 -11.430 -15.472 1.00 93.44 189 LEU A C 1
ATOM 1603 O O . LEU A 1 189 ? 17.821 -11.369 -14.934 1.00 93.44 189 LEU A O 1
ATOM 1607 N N . SER A 1 190 ? 16.358 -12.461 -16.240 1.00 92.25 190 SER A N 1
ATOM 1608 C CA . SER A 1 190 ? 17.223 -13.613 -16.517 1.00 92.25 190 SER A CA 1
ATOM 1609 C C . SER A 1 190 ? 18.515 -13.206 -17.224 1.00 92.25 190 SER A C 1
ATOM 1611 O O . SER A 1 190 ? 19.597 -13.575 -16.766 1.00 92.25 190 SER A O 1
ATOM 1613 N N . ASN A 1 191 ? 18.422 -12.390 -18.276 1.00 92.38 191 ASN A N 1
ATOM 1614 C CA . ASN A 1 191 ? 19.581 -11.889 -19.015 1.00 92.38 191 ASN A CA 1
ATOM 1615 C C . ASN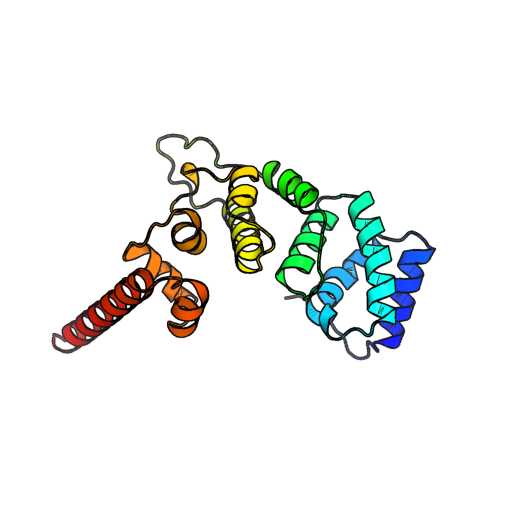 A 1 191 ? 20.508 -11.062 -18.119 1.00 92.38 191 ASN A C 1
ATOM 1617 O O . ASN A 1 191 ? 21.732 -11.174 -18.194 1.00 92.38 191 ASN A O 1
ATOM 1621 N N . TRP A 1 192 ? 19.934 -10.255 -17.227 1.00 91.25 192 TRP A N 1
ATOM 1622 C CA . TRP A 1 192 ? 20.711 -9.476 -16.272 1.00 91.25 192 TRP A CA 1
ATOM 1623 C C . TRP A 1 192 ? 21.457 -10.358 -15.260 1.00 91.25 192 TRP A C 1
ATOM 1625 O O . TRP A 1 192 ? 22.622 -10.086 -14.966 1.00 91.25 192 TRP A O 1
ATOM 1635 N N . ILE A 1 193 ? 20.823 -11.424 -14.753 1.00 89.19 193 ILE A N 1
ATOM 1636 C CA . ILE A 1 193 ? 21.454 -12.372 -13.817 1.00 89.19 193 ILE A CA 1
ATOM 1637 C C . ILE A 1 193 ? 22.630 -13.090 -14.486 1.00 89.19 193 ILE A C 1
ATOM 1639 O O . ILE A 1 193 ? 23.699 -13.171 -13.882 1.00 89.19 193 ILE A O 1
ATOM 1643 N N . ILE A 1 194 ? 22.449 -13.570 -15.722 1.00 88.81 194 ILE A N 1
ATOM 1644 C CA . ILE A 1 194 ? 23.505 -14.243 -16.496 1.00 88.81 194 ILE A CA 1
ATOM 1645 C C . ILE A 1 194 ? 24.703 -13.306 -16.668 1.00 88.81 194 ILE A C 1
ATOM 1647 O O . ILE A 1 194 ? 25.810 -13.640 -16.254 1.00 88.81 194 ILE A O 1
ATOM 1651 N N . MET A 1 195 ? 24.461 -12.091 -17.164 1.00 88.69 195 MET A N 1
ATOM 1652 C CA . MET A 1 195 ? 25.509 -11.089 -17.370 1.00 88.69 195 MET A CA 1
ATOM 1653 C C . MET A 1 195 ? 26.251 -10.750 -16.067 1.00 88.69 195 MET A C 1
ATOM 1655 O O . MET A 1 195 ? 27.472 -10.583 -16.062 1.00 88.69 195 MET A O 1
ATOM 1659 N N . ARG A 1 196 ? 25.531 -10.638 -14.943 1.00 85.50 196 ARG A N 1
ATOM 1660 C CA . ARG A 1 196 ? 26.146 -10.367 -13.639 1.00 85.50 196 ARG A CA 1
ATOM 1661 C C . ARG A 1 196 ? 27.038 -11.524 -13.189 1.00 85.50 196 ARG A C 1
ATOM 1663 O O . ARG A 1 196 ? 28.149 -11.270 -12.738 1.00 85.50 196 ARG A O 1
ATOM 1670 N N . TYR A 1 197 ? 26.579 -12.763 -13.351 1.00 84.38 197 TYR A N 1
ATOM 1671 C CA . TYR A 1 197 ? 27.352 -13.956 -13.009 1.00 84.38 197 TYR A CA 1
ATOM 1672 C C . TYR A 1 197 ? 28.619 -14.082 -13.863 1.00 84.38 197 TYR A C 1
ATOM 1674 O O . TYR A 1 197 ? 29.696 -14.330 -13.329 1.00 84.38 197 TYR A O 1
ATOM 1682 N N . GLU A 1 198 ? 28.516 -13.843 -15.172 1.00 86.62 198 GLU A N 1
ATOM 1683 C CA . GLU A 1 198 ? 29.673 -13.794 -16.072 1.00 86.62 198 GLU A CA 1
ATOM 1684 C C . GLU A 1 198 ? 30.675 -12.731 -15.605 1.00 86.62 198 GLU A C 1
ATOM 1686 O O . GLU A 1 198 ? 31.844 -13.038 -15.395 1.00 86.62 198 GLU A O 1
ATOM 1691 N N . THR A 1 199 ? 30.218 -11.505 -15.340 1.00 82.25 199 THR A N 1
ATOM 1692 C CA . THR A 1 199 ? 31.090 -10.402 -14.895 1.00 82.25 199 THR A CA 1
ATOM 1693 C C . THR A 1 199 ? 31.786 -10.704 -13.556 1.00 82.25 199 THR A C 1
ATOM 1695 O O . THR A 1 199 ? 32.967 -10.393 -13.378 1.00 82.25 199 THR A O 1
ATOM 1698 N N . GLU A 1 200 ? 31.081 -11.325 -12.606 1.00 75.81 200 GLU A N 1
ATOM 1699 C CA . GLU A 1 200 ? 31.616 -11.706 -11.288 1.00 75.81 200 GLU A CA 1
ATOM 1700 C C . GLU A 1 200 ? 32.596 -12.894 -11.349 1.00 75.81 200 GLU A C 1
ATOM 1702 O O . GLU A 1 200 ? 33.466 -13.003 -10.485 1.00 75.81 200 GLU A O 1
ATOM 1707 N N . ASN A 1 201 ? 32.493 -13.770 -12.353 1.00 67.50 201 ASN A N 1
ATOM 1708 C CA . ASN A 1 201 ? 33.442 -14.870 -12.557 1.00 67.50 201 ASN A CA 1
ATOM 1709 C C . ASN A 1 201 ? 34.663 -14.437 -13.376 1.00 67.50 201 ASN A C 1
ATOM 1711 O O . ASN A 1 201 ? 35.785 -14.716 -12.969 1.00 67.50 201 ASN A O 1
ATOM 1715 N N . TYR A 1 202 ? 34.477 -13.650 -14.441 1.00 59.72 202 TYR A N 1
ATOM 1716 C CA . TYR A 1 202 ? 35.594 -13.092 -15.214 1.00 59.72 202 TYR A CA 1
ATOM 1717 C C . TYR A 1 202 ? 36.518 -12.205 -14.366 1.00 59.72 202 TYR A C 1
ATOM 1719 O O . TYR A 1 202 ? 37.718 -12.155 -14.604 1.00 59.72 202 TYR A O 1
ATOM 1727 N N . SER A 1 203 ? 35.988 -11.519 -13.349 1.00 58.62 203 SER A N 1
ATOM 1728 C CA . SER A 1 203 ? 36.792 -10.703 -12.425 1.00 58.62 203 SER A CA 1
ATOM 1729 C C . SER A 1 203 ? 37.571 -11.512 -11.377 1.00 58.62 203 SER A C 1
ATOM 1731 O O . SER A 1 203 ? 38.491 -10.971 -10.759 1.00 58.62 203 SER A O 1
ATOM 1733 N N . LYS A 1 204 ? 37.241 -12.797 -11.184 1.00 56.03 204 LYS A N 1
ATOM 1734 C CA . LYS A 1 204 ? 37.998 -13.725 -10.327 1.00 56.03 204 LYS A CA 1
ATOM 1735 C C . LYS A 1 204 ? 39.121 -14.441 -11.070 1.00 56.03 204 LYS A C 1
ATOM 1737 O O . LYS A 1 204 ? 40.101 -14.788 -10.434 1.00 56.03 204 LYS A O 1
ATOM 1742 N N . ASP A 1 205 ? 39.004 -14.601 -12.386 1.00 54.69 205 ASP A N 1
ATOM 1743 C CA . ASP A 1 205 ? 40.030 -15.247 -13.219 1.00 54.69 205 ASP A CA 1
ATOM 1744 C C . ASP A 1 205 ? 41.184 -14.300 -13.620 1.00 54.69 205 ASP A C 1
ATOM 1746 O O . ASP A 1 205 ? 42.127 -14.714 -14.292 1.00 54.69 205 ASP A O 1
ATOM 1750 N N . ILE A 1 206 ? 41.111 -13.017 -13.234 1.00 53.19 206 ILE A N 1
ATOM 1751 C CA . ILE A 1 206 ? 42.090 -11.963 -13.577 1.00 53.19 206 ILE A CA 1
ATOM 1752 C C . ILE A 1 206 ? 42.887 -11.477 -12.338 1.00 53.19 206 ILE A C 1
ATOM 1754 O O . ILE A 1 206 ? 43.787 -10.651 -12.478 1.00 53.19 206 ILE A O 1
ATOM 1758 N N . ASN A 1 207 ? 42.613 -12.005 -11.138 1.00 42.53 207 ASN A N 1
ATOM 1759 C CA . ASN A 1 207 ? 43.374 -11.727 -9.904 1.00 42.53 207 ASN A CA 1
ATOM 1760 C C . ASN A 1 207 ? 44.038 -12.994 -9.358 1.00 42.53 207 ASN A C 1
ATOM 1762 O O . ASN A 1 207 ? 45.059 -12.842 -8.650 1.00 42.53 207 ASN A O 1
#

Secondary structure (DSSP, 8-state):
------TT--HHHHHHHHHHHHHH--TTGGGGGHHHHHHHGGGS-HHHHHHHHHHHHHHHHH--HHHHHHHHHHHHHSS-----HHHHHHHHHHSPP-PPP-TT---PPPHHHHHHHHHHHHHHHTTSS-HHHHHHTT--GGGTTS-HHHHHHTS----HHHHHHHTTSS-HHHHHHHH--SHHHHHHHHHHHHHHHHHHHHTTTT-

Sequence (207 aa):
MIVLEFNNLKIDKLYMEFIRFNAEEELDDFTQYKEIVYLFYSMFNEKTKGVLKQLVTKIEQRGTESDLEFLISLMIHSDYIYEKKDIIIDYLKSKPKKNKVIEGVRIYPNVKYTIFLSHIYNLYAKDYFTKIDVKQTGVTNDHIGLIPEMDWLYFDIKEKNILSQLTKNRSYKNIKDTFCRTKEDLEILSNWIIMRYETENYSKDIN

Radius of gyration: 21.33 Å; chains: 1; bounding box: 61×40×51 Å

pLDDT: mean 83.52, std 15.35, range [27.45, 95.88]

Foldseek 3Di:
DDPPPPVPDDLVNLLVVLVVCLVVVPLVVCLVCLVVCQQCVVVHDPSSVVSVVSSLVSLVVVLDPSSLVSVLSNLLRHPDDDDCLVSNLVSLLPQDDDDDDPPPDPDDLDVSLLVSVVSLLSCVLSVVDDLVSSVSSVDDPVCAPSALSCCQPRVVNLDLVSVVRVVVPDDLVCCCVRRVPDPVSVVSSVVSVVVVVVVVVVVVVVD